Protein AF-A0A3D2HWR3-F1 (afdb_monomer_lite)

Sequence (185 aa):
YGSTWNLLFLDQQGTLTQARQTFLYAARNLNNYVYLTAVAFSALGVFLTIHRRGTWAYVPATLFLGTVAMHLLVENQNRYHFHALYLFALLAAVGLHLLYEECGDYLVRGRAARTRVLEEKQAERAAMARIEEAQSYCAQLQQQKMEGQFDMASALKSGHVRISVSEAVEKEPEKEPEKEPENVR

Radius of gyration: 46.58 Å; chains: 1; b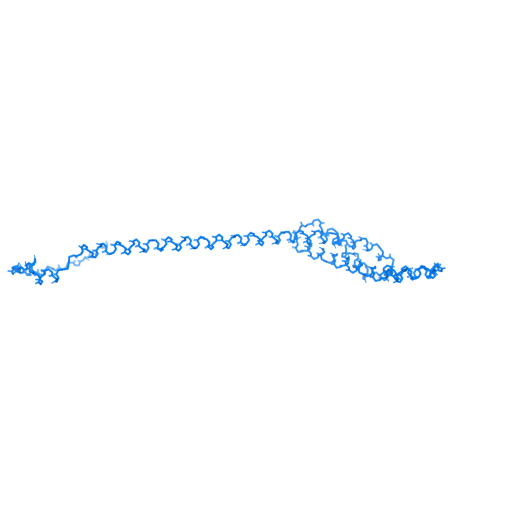ounding box: 94×33×129 Å

Foldseek 3Di:
DVLVVVQVVCVVVVNDDPVSNVVSVVCVVVVVVVQVLLQVLLVLLLVLCVVPPDDPSVVLNVVLVVLVVCCVPPPPNPPSVVVSSVSSNVSSVNSVVSVVVVVVVVVVVVVVVVVVVVVVVVVVVVVVVVVVVVVVVVVVVVVVVVVPDDPPVVCVVVVVDDDDDDDDDDDDDDDDDDDDDDDDD

Structure (mmCIF, N/CA/C/O backbone):
data_AF-A0A3D2HWR3-F1
#
_entry.id   AF-A0A3D2HWR3-F1
#
loop_
_atom_site.group_PDB
_atom_site.id
_atom_site.type_symbol
_atom_site.label_atom_id
_atom_site.label_alt_id
_atom_site.label_comp_id
_atom_site.label_asym_id
_atom_site.label_entity_id
_atom_site.label_seq_id
_atom_site.pdbx_PDB_ins_code
_atom_site.Cartn_x
_atom_site.Cartn_y
_atom_site.Cartn_z
_atom_site.occupancy
_atom_site.B_iso_or_equiv
_atom_site.auth_seq_id
_atom_site.auth_comp_id
_atom_site.auth_asym_id
_atom_site.auth_atom_id
_atom_site.pdbx_PDB_model_num
ATOM 1 N N . TYR A 1 1 ? 13.545 5.736 -17.490 1.00 71.94 1 TYR A N 1
ATOM 2 C CA . TYR A 1 1 ? 14.879 5.247 -17.128 1.00 71.94 1 TYR A CA 1
ATOM 3 C C . TYR A 1 1 ? 15.416 4.369 -18.251 1.00 71.94 1 TYR A C 1
ATOM 5 O O . TYR A 1 1 ? 16.387 4.750 -18.892 1.00 71.94 1 TYR A O 1
ATOM 13 N N . GLY A 1 2 ? 14.733 3.270 -18.590 1.00 78.19 2 GLY A N 1
ATOM 14 C CA . GLY A 1 2 ? 15.107 2.382 -19.696 1.00 78.19 2 GLY A CA 1
ATOM 15 C C . GLY A 1 2 ? 15.186 3.075 -21.062 1.00 78.19 2 GLY A C 1
ATOM 16 O O . GLY A 1 2 ? 16.133 2.833 -21.798 1.00 78.19 2 GLY A O 1
ATOM 17 N N . SER A 1 3 ? 14.275 4.005 -21.382 1.00 83.62 3 SER A N 1
ATOM 18 C CA . SER A 1 3 ? 14.360 4.761 -22.646 1.00 83.62 3 SER A CA 1
ATOM 19 C C . SER A 1 3 ? 15.624 5.621 -22.749 1.00 83.62 3 SER A C 1
ATOM 21 O O . SER A 1 3 ? 16.178 5.757 -23.832 1.00 83.62 3 SER A O 1
ATOM 23 N N . THR A 1 4 ? 16.097 6.176 -21.629 1.00 83.50 4 THR A N 1
ATOM 24 C CA . THR A 1 4 ? 17.315 7.002 -21.573 1.00 83.50 4 THR A CA 1
ATOM 25 C C . THR A 1 4 ? 18.563 6.160 -21.826 1.00 83.50 4 THR A C 1
ATOM 27 O O . THR A 1 4 ? 19.416 6.549 -22.615 1.00 83.50 4 THR A O 1
ATOM 30 N N . TRP A 1 5 ? 18.645 4.982 -21.205 1.00 81.81 5 TRP A N 1
ATOM 31 C CA . TRP A 1 5 ? 19.760 4.061 -21.417 1.00 81.81 5 TRP A CA 1
ATOM 32 C C . TRP A 1 5 ? 19.753 3.446 -22.811 1.00 81.81 5 TRP A C 1
ATOM 34 O O . TRP A 1 5 ? 20.796 3.383 -23.447 1.00 81.81 5 TRP A O 1
ATOM 44 N N . ASN A 1 6 ? 18.583 3.075 -23.333 1.00 85.19 6 ASN A N 1
ATOM 45 C CA . ASN A 1 6 ? 18.473 2.585 -24.706 1.00 85.19 6 ASN A CA 1
ATOM 46 C C . ASN A 1 6 ? 18.884 3.648 -25.729 1.00 85.19 6 ASN A C 1
ATOM 48 O O . ASN A 1 6 ? 19.553 3.308 -26.697 1.00 85.19 6 ASN A O 1
ATOM 52 N N . LEU A 1 7 ? 18.540 4.923 -25.510 1.00 87.94 7 LEU A N 1
ATOM 53 C CA . LEU A 1 7 ? 19.042 6.023 -26.340 1.00 87.94 7 LEU A CA 1
ATOM 54 C C . LEU A 1 7 ? 20.574 6.074 -26.320 1.00 87.94 7 LEU A C 1
ATOM 56 O O . LEU A 1 7 ? 21.186 6.072 -27.382 1.00 87.94 7 LEU A O 1
ATOM 60 N N . LEU A 1 8 ? 21.179 6.056 -25.128 1.00 86.06 8 LEU A N 1
ATOM 61 C CA . LEU A 1 8 ? 22.633 6.109 -24.966 1.00 86.06 8 LEU A CA 1
ATOM 62 C C . LEU A 1 8 ? 23.341 4.909 -25.616 1.00 86.06 8 LEU A C 1
ATOM 64 O O . LEU A 1 8 ? 24.347 5.085 -26.292 1.00 86.06 8 LEU A O 1
ATOM 68 N N . PHE A 1 9 ? 22.828 3.691 -25.437 1.00 86.31 9 PHE A N 1
ATOM 69 C CA . PHE A 1 9 ? 23.463 2.496 -25.996 1.00 86.31 9 PHE A CA 1
ATOM 70 C C . PHE A 1 9 ? 23.322 2.406 -27.510 1.00 86.31 9 PHE A C 1
ATOM 72 O O . PHE A 1 9 ? 24.274 2.019 -28.180 1.00 86.31 9 PHE A O 1
ATOM 79 N N . LEU A 1 10 ? 22.163 2.777 -28.058 1.00 88.38 10 LEU A N 1
ATOM 80 C CA . LEU A 1 10 ? 21.981 2.826 -29.508 1.00 88.38 10 LEU A CA 1
ATOM 81 C C . LEU A 1 10 ? 22.910 3.865 -30.144 1.00 88.38 10 LEU A C 1
ATOM 83 O O . LEU A 1 10 ? 23.426 3.619 -31.233 1.00 88.38 10 LEU A O 1
ATOM 87 N N . ASP A 1 11 ? 23.141 4.988 -29.460 1.00 89.62 11 ASP A N 1
ATOM 88 C CA . ASP A 1 11 ? 24.077 6.028 -29.891 1.00 89.62 11 ASP A CA 1
ATOM 89 C C . ASP A 1 11 ? 25.528 5.520 -29.866 1.00 89.62 11 ASP A C 1
ATOM 91 O O . ASP A 1 11 ? 26.217 5.548 -30.882 1.00 89.62 11 ASP A O 1
ATOM 95 N N . GLN A 1 12 ? 25.956 4.913 -28.753 1.00 88.12 12 GLN A N 1
ATOM 96 C CA . GLN A 1 12 ? 27.292 4.316 -28.609 1.00 88.12 12 GLN A CA 1
ATOM 97 C C . GLN A 1 12 ? 27.565 3.173 -29.598 1.00 88.12 12 GLN A C 1
ATOM 99 O O . GLN A 1 12 ? 28.707 2.952 -29.991 1.00 88.12 12 GLN A O 1
ATOM 104 N N . GLN A 1 13 ? 26.528 2.436 -30.001 1.00 90.06 13 GLN A N 1
ATOM 105 C CA . GLN A 1 13 ? 26.619 1.367 -30.999 1.00 90.06 13 GLN A CA 1
ATOM 106 C C . GLN A 1 13 ? 26.520 1.886 -32.442 1.00 90.06 13 GLN A C 1
ATOM 108 O O . GLN A 1 13 ? 26.622 1.091 -33.374 1.00 90.06 13 GLN A O 1
ATOM 113 N N . GLY A 1 14 ? 26.276 3.186 -32.650 1.00 91.25 14 GLY A N 1
ATOM 114 C CA . GLY A 1 14 ? 26.083 3.777 -33.977 1.00 91.25 14 GLY A CA 1
ATOM 115 C C . GLY A 1 14 ? 24.806 3.311 -34.689 1.00 91.25 14 GLY A C 1
ATOM 116 O O . GLY A 1 14 ? 24.705 3.408 -35.908 1.00 91.25 14 GLY A O 1
ATOM 117 N N . THR A 1 15 ? 23.825 2.781 -33.951 1.00 92.25 15 THR A N 1
ATOM 118 C CA . THR A 1 15 ? 22.567 2.238 -34.501 1.00 92.25 15 THR A CA 1
ATOM 119 C C . THR A 1 15 ? 21.340 3.094 -34.167 1.00 92.25 15 THR A C 1
ATOM 121 O O . THR A 1 15 ? 20.193 2.686 -34.408 1.00 92.25 15 THR A O 1
ATOM 124 N N . LEU A 1 16 ? 21.553 4.290 -33.613 1.00 92.12 16 LEU A N 1
ATOM 125 C CA . LEU A 1 16 ? 20.490 5.236 -33.307 1.00 92.12 16 LEU A CA 1
ATOM 126 C C . LEU A 1 16 ? 19.974 5.896 -34.591 1.00 92.12 16 LEU A C 1
ATOM 128 O O . LEU A 1 16 ? 20.617 6.758 -35.179 1.00 92.12 16 LEU A O 1
ATOM 132 N N . THR A 1 17 ? 18.777 5.502 -35.022 1.00 93.50 17 THR A N 1
ATOM 133 C CA . THR A 1 17 ? 18.069 6.168 -36.121 1.00 93.50 17 THR A CA 1
ATOM 134 C C . THR A 1 17 ? 17.103 7.214 -35.577 1.00 93.50 17 THR A C 1
ATOM 136 O O . THR A 1 17 ? 16.598 7.084 -34.459 1.00 93.50 17 THR A O 1
ATOM 139 N N . GLN A 1 18 ? 16.769 8.217 -36.392 1.00 93.00 18 GLN A N 1
ATOM 140 C CA . GLN A 1 18 ? 15.849 9.286 -35.993 1.00 93.00 18 GLN A CA 1
ATOM 141 C C . GLN A 1 18 ? 14.470 8.746 -35.574 1.00 93.00 18 GLN A C 1
ATOM 143 O O . GLN A 1 18 ? 13.917 9.172 -34.566 1.00 93.00 18 GLN A O 1
ATOM 148 N N . ALA A 1 19 ? 13.965 7.715 -36.262 1.00 91.88 19 ALA A N 1
ATOM 149 C CA . ALA A 1 19 ? 12.725 7.033 -35.884 1.00 91.88 19 ALA A CA 1
ATOM 150 C C . ALA A 1 19 ? 12.794 6.393 -34.480 1.00 91.88 19 ALA A C 1
ATOM 152 O O . ALA A 1 19 ? 11.865 6.537 -33.682 1.00 91.88 19 ALA A O 1
ATOM 153 N N . ARG A 1 20 ? 13.906 5.716 -34.147 1.00 89.12 20 ARG A N 1
ATOM 154 C CA . ARG A 1 20 ? 14.125 5.115 -32.817 1.00 89.12 20 ARG A CA 1
ATOM 155 C C . ARG A 1 20 ? 14.248 6.186 -31.740 1.00 89.12 20 ARG A C 1
ATOM 157 O O . ARG A 1 20 ? 13.689 6.030 -30.658 1.00 89.12 20 ARG A O 1
ATOM 164 N N . GLN A 1 21 ? 14.935 7.280 -32.051 1.00 92.31 21 GLN A N 1
ATOM 165 C CA . GLN A 1 21 ? 15.106 8.404 -31.142 1.00 92.31 21 GLN A CA 1
ATOM 166 C C . GLN A 1 21 ? 13.759 9.045 -30.778 1.00 92.31 21 GLN A C 1
ATOM 168 O O . GLN A 1 21 ? 13.447 9.187 -29.595 1.00 92.31 21 GLN A O 1
ATOM 173 N N . THR A 1 22 ? 12.922 9.362 -31.772 1.00 93.50 22 THR A N 1
ATOM 174 C CA . THR A 1 22 ? 11.589 9.945 -31.551 1.00 93.50 22 THR A CA 1
ATOM 175 C C . THR A 1 22 ? 10.694 9.019 -30.728 1.00 93.50 22 THR A C 1
ATOM 177 O O . THR A 1 22 ? 10.059 9.471 -29.773 1.00 93.50 22 THR A O 1
ATOM 180 N N . PHE A 1 23 ? 10.684 7.718 -31.035 1.00 91.94 23 PHE A N 1
ATOM 181 C CA . PHE A 1 23 ? 9.918 6.731 -30.271 1.00 91.94 23 PHE A CA 1
ATOM 182 C C . PHE A 1 23 ? 10.368 6.652 -28.804 1.00 91.94 23 PHE A C 1
ATOM 184 O O . PHE A 1 23 ? 9.542 6.713 -27.891 1.00 91.94 23 PHE A O 1
ATOM 191 N N . LEU A 1 24 ? 11.677 6.553 -28.556 1.00 90.62 24 LEU A N 1
ATOM 192 C CA . LEU A 1 24 ? 12.214 6.428 -27.200 1.00 90.62 24 LEU A CA 1
ATOM 193 C C . LEU A 1 24 ? 11.973 7.688 -26.363 1.00 90.62 24 LEU A C 1
ATOM 195 O O . LEU A 1 24 ? 11.674 7.569 -25.172 1.00 90.62 24 LEU A O 1
ATOM 199 N N . TYR A 1 25 ? 12.036 8.878 -26.968 1.00 92.06 25 TYR A N 1
ATOM 200 C CA . TYR A 1 25 ? 11.659 10.115 -26.283 1.00 92.06 25 TYR A CA 1
ATOM 201 C C . TYR A 1 25 ? 10.167 10.177 -25.964 1.00 92.06 25 TYR A C 1
ATOM 203 O O . TYR A 1 25 ? 9.819 10.537 -24.838 1.00 92.06 25 TYR A O 1
ATOM 211 N N . ALA A 1 26 ? 9.295 9.773 -26.891 1.00 91.19 26 ALA A N 1
ATOM 212 C CA . ALA A 1 26 ? 7.854 9.720 -26.645 1.00 91.19 26 ALA A CA 1
ATOM 213 C C . ALA A 1 26 ? 7.508 8.748 -25.499 1.00 91.19 26 ALA A C 1
ATOM 215 O O . ALA A 1 26 ? 6.727 9.075 -24.607 1.00 91.19 26 ALA A O 1
ATOM 216 N N . ALA A 1 27 ? 8.161 7.583 -25.456 1.00 89.44 27 ALA A N 1
ATOM 217 C CA . ALA A 1 27 ? 7.959 6.577 -24.414 1.00 89.44 27 ALA A CA 1
ATOM 218 C C . ALA A 1 27 ? 8.649 6.909 -23.074 1.00 89.44 27 ALA A C 1
ATOM 220 O O . ALA A 1 27 ? 8.429 6.215 -22.077 1.00 89.44 27 ALA A O 1
ATOM 221 N N . ARG A 1 28 ? 9.502 7.944 -23.015 1.00 88.44 28 ARG A N 1
ATOM 222 C CA . ARG A 1 28 ? 10.355 8.237 -21.850 1.00 88.44 28 ARG A CA 1
ATOM 223 C C . ARG A 1 28 ? 9.552 8.490 -20.579 1.00 88.44 28 ARG A C 1
ATOM 225 O O . ARG A 1 28 ? 9.906 7.958 -19.528 1.00 88.44 28 ARG A O 1
ATOM 232 N N . ASN A 1 29 ? 8.484 9.280 -20.673 1.00 88.56 29 ASN A N 1
ATOM 233 C CA . ASN A 1 29 ? 7.672 9.643 -19.510 1.00 88.56 29 ASN A CA 1
ATOM 234 C C . ASN A 1 29 ? 6.946 8.421 -18.943 1.00 88.56 29 ASN A C 1
ATOM 236 O O . ASN A 1 29 ? 7.047 8.155 -17.749 1.00 88.56 29 ASN A O 1
ATOM 240 N N . LEU A 1 30 ? 6.313 7.621 -19.807 1.00 88.38 30 LEU A N 1
ATOM 241 C CA . LEU A 1 30 ? 5.669 6.372 -19.399 1.00 88.38 30 LEU A CA 1
ATOM 242 C C . LEU A 1 30 ? 6.672 5.414 -18.746 1.00 88.38 30 LEU A C 1
ATOM 244 O O . LEU A 1 30 ? 6.409 4.876 -17.675 1.00 88.38 30 LEU A O 1
ATOM 248 N N . ASN A 1 31 ? 7.850 5.247 -19.351 1.00 88.06 31 ASN A N 1
ATOM 249 C CA . ASN A 1 31 ? 8.900 4.401 -18.797 1.00 88.06 31 ASN A CA 1
ATOM 250 C C . ASN A 1 31 ? 9.369 4.891 -17.414 1.00 88.06 31 ASN A C 1
ATOM 252 O O . ASN A 1 31 ? 9.619 4.076 -16.529 1.00 88.06 31 ASN A O 1
ATOM 256 N N . ASN A 1 32 ? 9.473 6.209 -17.213 1.00 88.06 32 ASN A N 1
ATOM 257 C CA . ASN A 1 32 ? 9.789 6.789 -15.908 1.00 88.06 32 ASN A CA 1
ATOM 258 C C . ASN A 1 32 ? 8.695 6.500 -14.877 1.00 88.06 32 ASN A C 1
ATOM 260 O O . ASN A 1 32 ? 9.030 6.114 -13.762 1.00 88.06 32 ASN A O 1
ATOM 264 N N . TYR A 1 33 ? 7.417 6.646 -15.239 1.00 89.75 33 TYR A N 1
ATOM 265 C CA . TYR A 1 33 ? 6.314 6.340 -14.328 1.00 89.75 33 TYR A CA 1
ATOM 266 C C . TYR A 1 33 ? 6.319 4.872 -13.916 1.00 89.75 33 TYR A C 1
ATOM 268 O O . TYR A 1 33 ? 6.357 4.591 -12.726 1.00 89.75 33 TYR A O 1
ATOM 276 N N . VAL A 1 34 ? 6.399 3.945 -14.875 1.00 87.94 34 VAL A N 1
ATOM 277 C CA . VAL A 1 34 ? 6.456 2.502 -14.585 1.00 87.94 34 VAL A CA 1
ATOM 278 C C . VAL A 1 34 ? 7.634 2.165 -13.668 1.00 87.94 34 VAL A C 1
ATOM 280 O O . VAL A 1 34 ? 7.470 1.426 -12.700 1.00 87.94 34 VAL A O 1
ATOM 283 N N . TYR A 1 35 ? 8.808 2.741 -13.934 1.00 86.00 35 TYR A N 1
ATOM 284 C CA . TYR A 1 35 ? 9.990 2.544 -13.099 1.00 86.00 35 TYR A CA 1
ATOM 285 C C . TYR A 1 35 ? 9.779 3.054 -11.666 1.00 86.00 35 TYR A C 1
ATOM 287 O O . TYR A 1 35 ? 10.006 2.313 -10.715 1.00 86.00 35 TYR A O 1
ATOM 295 N N . LEU A 1 36 ? 9.305 4.292 -11.499 1.00 88.19 36 LEU A N 1
ATOM 296 C CA . LEU A 1 36 ? 9.061 4.881 -10.179 1.00 88.19 36 LEU A CA 1
ATOM 297 C C . LEU A 1 36 ? 7.992 4.112 -9.399 1.00 88.19 36 LEU A C 1
ATOM 299 O O . LEU A 1 36 ? 8.154 3.888 -8.202 1.00 88.19 36 LEU A O 1
ATOM 303 N N . THR A 1 37 ? 6.933 3.665 -10.073 1.00 87.88 37 THR A N 1
ATOM 304 C CA . THR A 1 37 ? 5.894 2.828 -9.471 1.00 87.88 37 THR A CA 1
ATOM 305 C C . THR A 1 37 ? 6.472 1.497 -8.992 1.00 87.88 37 THR A C 1
ATOM 307 O O . THR A 1 37 ? 6.229 1.112 -7.851 1.00 87.88 37 THR A O 1
ATOM 310 N N . ALA A 1 38 ? 7.293 0.825 -9.806 1.00 87.75 38 ALA A N 1
ATOM 311 C CA . ALA A 1 38 ? 7.952 -0.418 -9.406 1.00 87.75 38 ALA A CA 1
ATOM 312 C C . ALA A 1 38 ? 8.875 -0.217 -8.192 1.00 87.75 38 ALA A C 1
ATOM 314 O O . ALA A 1 38 ? 8.807 -0.991 -7.243 1.00 87.75 38 ALA A O 1
ATOM 315 N N . VAL A 1 39 ? 9.675 0.854 -8.174 1.00 85.06 39 VAL A N 1
ATOM 316 C CA . VAL A 1 39 ? 10.557 1.187 -7.040 1.00 85.06 39 VAL A CA 1
ATOM 317 C C . VAL A 1 39 ? 9.756 1.494 -5.767 1.00 85.06 39 VAL A C 1
ATOM 319 O O . VAL A 1 39 ? 10.118 1.049 -4.676 1.00 85.06 39 VAL A O 1
ATOM 322 N N . ALA A 1 40 ? 8.648 2.230 -5.881 1.00 87.06 40 ALA A N 1
ATOM 323 C CA . ALA A 1 40 ? 7.795 2.548 -4.739 1.00 87.06 40 ALA A CA 1
ATOM 324 C C . ALA A 1 40 ? 7.162 1.282 -4.139 1.00 87.06 40 ALA A C 1
ATOM 326 O O . ALA A 1 40 ? 7.241 1.064 -2.929 1.00 87.06 40 ALA A O 1
ATOM 327 N N . PHE A 1 41 ? 6.590 0.410 -4.975 1.00 86.75 41 PHE A N 1
ATOM 328 C CA . PHE A 1 41 ? 5.990 -0.842 -4.509 1.00 86.75 41 PHE A CA 1
ATOM 329 C C . PHE A 1 41 ? 7.025 -1.845 -4.000 1.00 86.75 41 PHE A C 1
ATOM 331 O O . PHE A 1 41 ? 6.737 -2.569 -3.050 1.00 86.75 41 PHE A O 1
ATOM 338 N N . SER A 1 42 ? 8.238 -1.876 -4.560 1.00 86.38 42 SER A N 1
ATOM 339 C CA . SER A 1 42 ? 9.306 -2.717 -4.019 1.00 86.38 42 SER A CA 1
ATOM 340 C C . SER A 1 42 ? 9.729 -2.248 -2.626 1.00 86.38 42 SER A C 1
ATOM 342 O O . SER A 1 42 ? 9.865 -3.063 -1.717 1.00 86.38 42 SER A O 1
ATOM 344 N N . ALA A 1 43 ? 9.873 -0.932 -2.422 1.00 84.00 43 ALA A N 1
ATOM 345 C CA . ALA A 1 43 ? 10.190 -0.370 -1.110 1.00 84.00 43 ALA A CA 1
ATOM 346 C C . ALA A 1 43 ? 9.081 -0.669 -0.089 1.00 84.00 43 ALA A C 1
ATOM 348 O O . ALA A 1 43 ? 9.364 -1.087 1.035 1.00 84.00 43 ALA A O 1
ATOM 349 N N . LEU A 1 44 ? 7.818 -0.533 -0.504 1.00 84.38 44 LEU A N 1
ATOM 350 C CA . LEU A 1 44 ? 6.667 -0.906 0.313 1.00 84.38 44 LEU A CA 1
ATOM 351 C C . LEU A 1 44 ? 6.668 -2.402 0.656 1.00 84.38 44 LEU A C 1
ATOM 353 O O . LEU A 1 44 ? 6.407 -2.765 1.799 1.00 84.38 44 LEU A O 1
ATOM 357 N N . GLY A 1 45 ? 7.008 -3.267 -0.302 1.00 83.31 45 GLY A N 1
ATOM 358 C CA . GLY A 1 45 ? 7.119 -4.707 -0.080 1.00 83.31 45 GLY A CA 1
ATOM 359 C C . GLY A 1 45 ? 8.159 -5.059 0.975 1.00 83.31 45 GLY A C 1
ATOM 360 O O . GLY A 1 45 ? 7.863 -5.834 1.881 1.00 83.31 45 GLY A O 1
ATOM 361 N N . VAL A 1 46 ? 9.338 -4.433 0.930 1.00 83.00 46 VAL A N 1
ATOM 362 C CA . VAL A 1 46 ? 10.362 -4.586 1.978 1.00 83.00 46 VAL A CA 1
ATOM 363 C C . VAL A 1 46 ? 9.828 -4.119 3.330 1.00 83.00 46 VAL A C 1
ATOM 365 O O . VAL A 1 46 ? 9.943 -4.846 4.314 1.00 83.00 46 VAL A O 1
ATOM 368 N N . PHE A 1 47 ? 9.209 -2.938 3.380 1.00 83.50 47 PHE A N 1
ATOM 369 C CA . PHE A 1 47 ? 8.666 -2.377 4.616 1.00 83.50 47 PHE A CA 1
ATOM 370 C C . PHE A 1 47 ? 7.618 -3.296 5.261 1.00 83.50 47 PHE A C 1
ATOM 372 O O . PHE A 1 47 ? 7.736 -3.641 6.439 1.00 83.50 47 PHE A O 1
ATOM 379 N N . LEU A 1 48 ? 6.628 -3.747 4.485 1.00 82.00 48 LEU A N 1
ATOM 380 C CA . LEU A 1 48 ? 5.567 -4.634 4.965 1.00 82.00 48 LEU A CA 1
ATOM 381 C C . LEU A 1 48 ? 6.115 -5.995 5.401 1.00 82.00 48 LEU A C 1
ATOM 383 O O . LEU A 1 48 ? 5.673 -6.538 6.410 1.00 82.00 48 LEU A O 1
ATOM 387 N N . THR A 1 49 ? 7.118 -6.513 4.694 1.00 82.75 49 THR A N 1
ATOM 388 C CA . THR A 1 49 ? 7.800 -7.762 5.057 1.00 82.75 49 THR A CA 1
ATOM 389 C C . THR A 1 49 ? 8.541 -7.639 6.391 1.00 82.75 49 THR A C 1
ATOM 391 O O . THR A 1 49 ? 8.490 -8.541 7.221 1.00 82.75 49 THR A O 1
ATOM 394 N N . ILE A 1 50 ? 9.220 -6.517 6.645 1.00 79.06 50 ILE A N 1
ATOM 395 C CA . ILE A 1 50 ? 9.893 -6.280 7.932 1.00 79.06 50 ILE A CA 1
ATOM 396 C C . ILE A 1 50 ? 8.863 -6.168 9.062 1.00 79.06 50 ILE A C 1
ATOM 398 O O . ILE A 1 50 ? 9.080 -6.707 10.148 1.00 79.06 50 ILE A O 1
ATOM 402 N N . HIS A 1 51 ? 7.735 -5.501 8.807 1.00 77.56 51 HIS A N 1
ATOM 403 C CA . HIS A 1 51 ? 6.687 -5.313 9.807 1.00 77.56 51 HIS A CA 1
ATOM 404 C C . HIS A 1 51 ? 5.943 -6.620 10.134 1.00 77.56 51 HIS A C 1
ATOM 406 O O . HIS A 1 51 ? 5.631 -6.893 11.296 1.00 77.56 51 HIS A O 1
ATOM 412 N N . ARG A 1 52 ? 5.710 -7.471 9.129 1.00 71.94 52 ARG A N 1
ATOM 413 C CA . ARG A 1 52 ? 5.121 -8.803 9.295 1.00 71.94 52 ARG A CA 1
ATOM 414 C C . ARG A 1 52 ? 6.199 -9.815 9.682 1.00 71.94 52 ARG A C 1
ATOM 416 O O . ARG A 1 52 ? 6.828 -10.429 8.827 1.00 71.94 52 ARG A O 1
ATOM 423 N N . ARG A 1 53 ? 6.397 -10.016 10.991 1.00 61.72 53 ARG A N 1
ATOM 424 C CA . ARG A 1 53 ? 7.304 -11.049 11.525 1.00 61.72 53 ARG A CA 1
ATOM 425 C C . ARG A 1 53 ? 7.010 -12.416 10.884 1.00 61.72 53 ARG A C 1
ATOM 427 O O . ARG A 1 53 ? 5.939 -12.971 11.092 1.00 61.72 53 ARG A O 1
ATOM 434 N N . GLY A 1 54 ? 7.987 -12.971 10.166 1.00 61.25 54 GLY A N 1
ATOM 435 C CA . GLY A 1 54 ? 8.006 -14.383 9.749 1.00 61.25 54 GLY A CA 1
ATOM 436 C C . GLY A 1 54 ? 7.258 -14.742 8.457 1.00 61.25 54 GLY A C 1
ATOM 437 O O . GLY A 1 54 ? 6.451 -15.664 8.475 1.00 61.25 54 GLY A O 1
ATOM 438 N N . THR A 1 55 ? 7.532 -14.081 7.325 1.00 66.88 55 THR A N 1
ATOM 439 C CA . THR A 1 55 ? 6.960 -14.452 6.010 1.00 66.88 55 THR A CA 1
ATOM 440 C C . THR A 1 55 ? 8.022 -14.856 4.981 1.00 66.88 55 THR A C 1
ATOM 442 O O . THR A 1 55 ? 9.156 -14.387 5.009 1.00 66.88 55 THR A O 1
ATOM 445 N N . TRP A 1 56 ? 7.652 -15.703 4.013 1.00 72.00 56 TRP A N 1
ATOM 446 C CA . TRP A 1 56 ? 8.512 -16.092 2.878 1.00 72.00 56 TRP A CA 1
ATOM 447 C C . TRP A 1 56 ? 9.004 -14.888 2.052 1.00 72.00 56 TRP A C 1
ATOM 449 O O . TRP A 1 56 ? 10.023 -14.970 1.365 1.00 72.00 56 TRP A O 1
ATOM 459 N N . ALA A 1 57 ? 8.310 -13.753 2.172 1.00 71.44 57 ALA A N 1
ATOM 460 C CA . ALA A 1 57 ? 8.636 -12.480 1.548 1.00 71.44 57 ALA A CA 1
ATOM 461 C C . ALA A 1 57 ? 10.000 -11.902 1.982 1.00 71.44 57 ALA A C 1
ATOM 463 O O . ALA A 1 57 ? 10.535 -11.041 1.281 1.00 71.44 57 ALA A O 1
ATOM 464 N N . TYR A 1 58 ? 10.625 -12.405 3.060 1.00 76.62 58 TYR A N 1
ATOM 465 C CA . TYR A 1 58 ? 12.004 -12.024 3.385 1.00 76.62 58 TYR A CA 1
ATOM 466 C C . TYR A 1 58 ? 12.968 -12.383 2.261 1.00 76.62 58 TYR A C 1
ATOM 468 O O . TYR A 1 58 ? 13.803 -11.561 1.928 1.00 76.62 58 TYR A O 1
ATOM 476 N N . VAL A 1 59 ? 12.833 -13.546 1.618 1.00 70.88 59 VAL A N 1
ATOM 477 C CA . VAL A 1 59 ? 13.764 -13.986 0.563 1.00 70.88 59 VAL A CA 1
ATOM 478 C C . VAL A 1 59 ? 13.893 -12.957 -0.577 1.00 70.88 59 VAL A C 1
ATOM 480 O O . VAL A 1 59 ? 15.017 -12.523 -0.850 1.00 70.88 59 VAL A O 1
ATOM 483 N N . PRO A 1 60 ? 12.801 -12.497 -1.224 1.00 69.50 60 PRO A N 1
ATOM 484 C CA . PRO A 1 60 ? 12.900 -11.450 -2.239 1.00 69.50 60 PRO A CA 1
ATOM 485 C C . PRO A 1 60 ? 13.327 -10.092 -1.659 1.00 69.50 60 PRO A C 1
ATOM 487 O O . PRO A 1 60 ? 14.043 -9.354 -2.335 1.00 69.50 60 PRO A O 1
ATOM 490 N N . ALA A 1 61 ? 12.965 -9.762 -0.413 1.00 75.38 61 ALA A N 1
ATOM 491 C CA . ALA A 1 61 ? 13.387 -8.516 0.232 1.00 75.38 61 ALA A CA 1
ATOM 492 C C . ALA A 1 61 ? 14.904 -8.472 0.516 1.00 75.38 61 ALA A C 1
ATOM 494 O O . ALA A 1 61 ? 15.547 -7.449 0.271 1.00 75.38 61 ALA A O 1
ATOM 495 N N . THR A 1 62 ? 15.510 -9.570 0.975 1.00 76.94 62 THR A N 1
ATOM 496 C CA . THR A 1 62 ? 16.960 -9.650 1.212 1.00 76.94 62 THR A CA 1
ATOM 497 C C . THR A 1 62 ? 17.733 -9.654 -0.102 1.00 76.94 62 THR A C 1
ATOM 499 O O . THR A 1 62 ? 18.755 -8.979 -0.203 1.00 76.94 62 THR A O 1
ATOM 502 N N . LEU A 1 63 ? 17.235 -10.353 -1.132 1.00 74.00 63 LEU A N 1
ATOM 503 C CA . LEU A 1 63 ? 17.811 -10.301 -2.483 1.00 74.00 63 LEU A CA 1
ATOM 504 C C . LEU A 1 63 ? 17.789 -8.879 -3.047 1.00 74.00 63 LEU A C 1
ATOM 506 O O . LEU A 1 63 ? 18.767 -8.424 -3.643 1.00 74.00 63 LEU A O 1
ATOM 510 N N . PHE A 1 64 ? 16.694 -8.157 -2.822 1.00 75.38 64 PHE A N 1
ATOM 511 C CA . PHE A 1 64 ? 16.570 -6.765 -3.213 1.00 75.38 64 PHE A CA 1
ATOM 512 C C . PHE A 1 64 ? 17.579 -5.861 -2.500 1.00 75.38 64 PHE A C 1
ATOM 514 O O . PHE A 1 64 ? 18.335 -5.148 -3.158 1.00 75.38 64 PHE A O 1
ATOM 521 N N . LEU A 1 65 ? 17.637 -5.926 -1.167 1.00 78.56 65 LEU A N 1
ATOM 522 C CA . LEU A 1 65 ? 18.586 -5.149 -0.367 1.00 78.56 65 LEU A CA 1
ATOM 523 C C . LEU A 1 65 ? 20.035 -5.463 -0.748 1.00 78.56 65 LEU A C 1
ATOM 525 O O . LEU A 1 65 ? 20.833 -4.543 -0.910 1.00 78.56 65 LEU A O 1
ATOM 529 N N . GLY A 1 66 ? 20.358 -6.740 -0.968 1.00 77.88 66 GLY A N 1
ATOM 530 C CA . GLY A 1 66 ? 21.663 -7.163 -1.468 1.00 77.88 66 GLY A CA 1
ATOM 531 C C . GLY A 1 66 ? 21.977 -6.573 -2.844 1.00 77.88 66 GLY A C 1
ATOM 532 O O . GLY A 1 66 ? 23.086 -6.103 -3.073 1.00 77.88 66 GLY A O 1
ATOM 533 N N . THR A 1 67 ? 20.993 -6.510 -3.741 1.00 75.50 67 THR A N 1
ATOM 534 C CA . THR A 1 67 ? 21.164 -5.919 -5.078 1.00 75.50 67 THR A CA 1
ATOM 535 C C . THR A 1 67 ? 21.377 -4.407 -5.017 1.00 75.50 67 THR A C 1
ATOM 537 O O . THR A 1 67 ? 22.241 -3.884 -5.717 1.00 75.50 67 THR A O 1
ATOM 540 N N . VAL A 1 68 ? 20.640 -3.697 -4.158 1.00 75.75 68 VAL A N 1
ATOM 541 C CA . VAL A 1 68 ? 20.843 -2.259 -3.921 1.00 75.75 68 VAL A CA 1
ATOM 542 C C . VAL A 1 68 ? 22.212 -2.003 -3.294 1.00 75.75 68 VAL A C 1
ATOM 544 O O . VAL A 1 68 ? 22.932 -1.122 -3.755 1.00 75.75 68 VAL A O 1
ATOM 547 N N . ALA A 1 69 ? 22.611 -2.794 -2.296 1.00 77.69 69 ALA A N 1
ATOM 548 C CA . ALA A 1 69 ? 23.926 -2.684 -1.670 1.00 77.69 69 ALA A CA 1
ATOM 549 C C . ALA A 1 69 ? 25.053 -2.917 -2.686 1.00 77.69 69 ALA A C 1
ATOM 551 O O . ALA A 1 69 ? 25.971 -2.110 -2.774 1.00 77.69 69 ALA A O 1
ATOM 552 N N . MET A 1 70 ? 24.946 -3.954 -3.522 1.00 73.19 70 MET A N 1
ATOM 553 C CA . MET A 1 70 ? 25.892 -4.191 -4.617 1.00 73.19 70 MET A CA 1
ATOM 554 C C . MET A 1 70 ? 25.908 -3.037 -5.623 1.00 73.19 70 MET A C 1
ATOM 556 O O . MET A 1 70 ? 26.974 -2.662 -6.099 1.00 73.19 70 MET A O 1
ATOM 560 N N . HIS A 1 71 ? 24.756 -2.4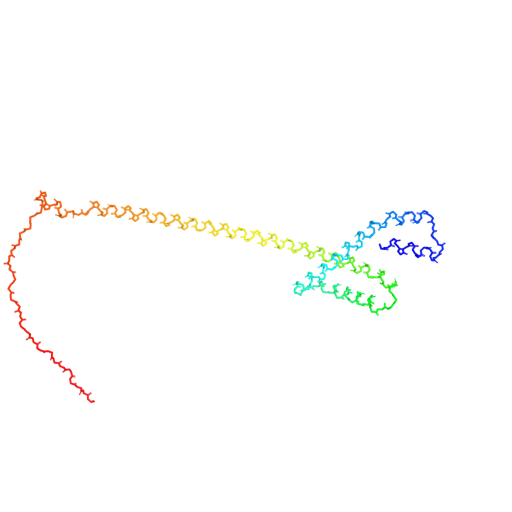35 -5.923 1.00 72.12 71 HIS A N 1
ATOM 561 C CA . HIS A 1 71 ? 24.685 -1.277 -6.814 1.00 72.12 71 HIS A CA 1
ATOM 562 C C . HIS A 1 71 ? 25.360 -0.023 -6.231 1.00 72.12 71 HIS A C 1
ATOM 564 O O . HIS A 1 71 ? 25.954 0.744 -6.984 1.00 72.12 71 HIS A O 1
ATOM 570 N N . LEU A 1 72 ? 25.288 0.180 -4.912 1.00 72.88 72 LEU A N 1
ATOM 571 C CA . LEU A 1 72 ? 25.930 1.307 -4.228 1.00 72.88 72 LEU A CA 1
ATOM 572 C C . LEU A 1 72 ? 27.434 1.090 -4.002 1.00 72.88 72 LEU A C 1
ATOM 574 O O . LEU A 1 72 ? 28.189 2.057 -4.020 1.00 72.88 72 LEU A O 1
ATOM 578 N N . LEU A 1 73 ? 27.860 -0.156 -3.773 1.00 75.50 73 LEU A N 1
ATOM 579 C CA . LEU A 1 73 ? 29.234 -0.494 -3.380 1.00 75.50 73 LEU A CA 1
ATOM 580 C C . LEU A 1 73 ? 30.140 -0.886 -4.555 1.00 75.50 73 LEU A C 1
ATOM 582 O O . LEU A 1 73 ? 31.359 -0.833 -4.415 1.00 75.50 73 LEU A O 1
ATOM 586 N N . VAL A 1 74 ? 29.584 -1.290 -5.702 1.00 68.94 74 VAL A N 1
ATOM 587 C CA . VAL A 1 74 ? 30.373 -1.691 -6.876 1.00 68.94 74 VAL A CA 1
ATOM 588 C C . VAL A 1 74 ? 30.404 -0.563 -7.906 1.00 68.94 74 VAL A C 1
ATOM 590 O O . VAL A 1 74 ? 29.385 -0.168 -8.467 1.00 68.94 74 VAL A O 1
ATOM 593 N N . GLU A 1 75 ? 31.616 -0.093 -8.196 1.00 56.78 75 GLU A N 1
ATOM 594 C CA . GLU A 1 75 ? 31.940 1.081 -9.022 1.00 56.78 75 GLU A CA 1
ATOM 595 C C . GLU A 1 75 ? 31.447 0.989 -10.484 1.00 56.78 75 GLU A C 1
ATOM 597 O O . GLU A 1 75 ? 31.262 2.000 -11.158 1.00 56.78 75 GLU A O 1
ATOM 602 N N . ASN A 1 76 ? 31.138 -0.215 -10.980 1.00 60.53 76 ASN A N 1
ATOM 603 C CA . ASN A 1 76 ? 30.602 -0.415 -12.329 1.00 60.53 76 ASN A CA 1
ATOM 604 C C . ASN A 1 76 ? 29.060 -0.398 -12.345 1.00 60.53 76 ASN A C 1
ATOM 606 O O . ASN A 1 76 ? 28.395 -1.422 -12.536 1.00 60.53 76 ASN A O 1
ATOM 610 N N . GLN A 1 77 ? 28.496 0.792 -12.128 1.00 57.88 77 GLN A N 1
ATOM 611 C CA . GLN A 1 77 ? 27.062 1.025 -11.912 1.00 57.88 77 GLN A CA 1
ATOM 612 C C . GLN A 1 77 ? 26.147 0.584 -13.067 1.00 57.88 77 GLN A C 1
ATOM 614 O O . GLN A 1 77 ? 24.981 0.263 -12.834 1.00 57.88 77 GLN A O 1
ATOM 619 N N . ASN A 1 78 ? 26.642 0.554 -14.308 1.00 61.53 78 ASN A N 1
ATOM 620 C CA . ASN A 1 78 ? 25.765 0.470 -15.478 1.00 61.53 78 ASN A CA 1
ATOM 621 C C . ASN A 1 78 ? 25.370 -0.970 -15.867 1.00 61.53 78 ASN A C 1
ATOM 623 O O . ASN A 1 78 ? 24.282 -1.209 -16.385 1.00 61.53 78 ASN A O 1
ATOM 627 N N . ARG A 1 79 ? 26.229 -1.966 -15.599 1.00 63.81 79 ARG A N 1
ATOM 628 C CA . ARG A 1 79 ? 26.020 -3.337 -16.108 1.00 63.81 79 ARG A CA 1
ATOM 629 C C . ARG A 1 79 ? 25.070 -4.172 -15.245 1.00 63.81 79 ARG A C 1
ATOM 631 O O . ARG A 1 79 ? 24.305 -4.974 -15.772 1.00 63.81 79 ARG A O 1
ATOM 638 N N . TYR A 1 80 ? 25.084 -3.966 -13.930 1.00 61.75 80 TYR A N 1
ATOM 639 C CA . TYR A 1 80 ? 24.281 -4.757 -12.986 1.00 61.75 80 TYR A CA 1
ATOM 640 C C . TYR A 1 80 ? 22.860 -4.226 -12.794 1.00 61.75 80 TYR A C 1
ATOM 642 O O . TYR A 1 80 ? 21.968 -4.970 -12.381 1.00 61.75 80 TYR A O 1
ATOM 650 N N . HIS A 1 81 ? 22.618 -2.962 -13.145 1.00 66.50 81 HIS A N 1
ATOM 651 C CA . HIS A 1 81 ? 21.319 -2.332 -12.933 1.00 66.50 81 HIS A CA 1
ATOM 652 C C . HIS A 1 81 ? 20.202 -2.976 -13.770 1.00 66.50 81 HIS A C 1
ATOM 654 O O . HIS A 1 81 ? 19.060 -3.044 -13.325 1.00 66.50 81 HIS A O 1
ATOM 660 N N . PHE A 1 82 ? 20.529 -3.550 -14.935 1.00 66.50 82 PHE A N 1
ATOM 661 C CA . PHE A 1 82 ? 19.566 -4.300 -15.750 1.00 66.50 82 PHE A CA 1
ATOM 662 C C . PHE A 1 82 ? 18.999 -5.530 -15.041 1.00 66.50 82 PHE A C 1
ATOM 664 O O . PHE A 1 82 ? 17.807 -5.806 -15.156 1.00 66.50 82 PHE A O 1
ATOM 671 N N . HIS A 1 83 ? 19.825 -6.255 -14.286 1.00 69.44 83 HIS A N 1
ATOM 672 C CA . HIS A 1 83 ? 19.364 -7.422 -13.533 1.00 69.44 83 HIS A CA 1
ATOM 673 C C . HIS A 1 83 ? 18.543 -7.014 -12.305 1.00 69.44 83 HIS A C 1
ATOM 675 O O . HIS A 1 83 ? 17.588 -7.703 -11.945 1.00 69.44 83 HIS A O 1
ATOM 681 N N . ALA A 1 84 ? 18.851 -5.853 -11.719 1.00 72.56 84 ALA A N 1
ATOM 682 C CA . ALA A 1 84 ? 18.094 -5.301 -10.602 1.00 72.56 84 ALA A CA 1
ATOM 683 C C . ALA A 1 84 ? 16.639 -4.981 -1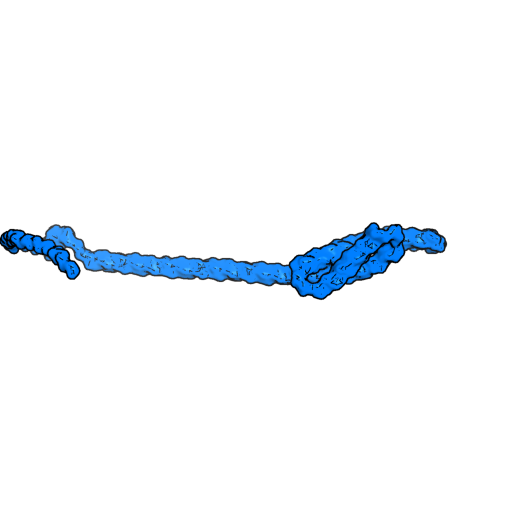0.976 1.00 72.56 84 ALA A C 1
ATOM 685 O O . ALA A 1 84 ? 15.750 -5.170 -10.152 1.00 72.56 84 ALA A O 1
ATOM 686 N N . LEU A 1 85 ? 16.367 -4.558 -12.218 1.00 76.50 85 LEU A N 1
ATOM 687 C CA . LEU A 1 85 ? 15.011 -4.217 -12.677 1.00 76.50 85 LEU A CA 1
ATOM 688 C C . LEU A 1 85 ? 14.018 -5.383 -12.558 1.00 76.50 85 LEU A C 1
ATOM 690 O O . LEU A 1 85 ? 12.868 -5.169 -12.175 1.00 76.50 85 LEU A O 1
ATOM 694 N N . TYR A 1 86 ? 14.449 -6.615 -12.837 1.00 78.44 86 TYR A N 1
ATOM 695 C CA . TYR A 1 86 ? 13.584 -7.790 -12.686 1.00 78.44 86 TYR A CA 1
ATOM 696 C C . TYR A 1 86 ? 13.280 -8.085 -11.214 1.00 78.44 86 TYR A C 1
ATOM 698 O O . TYR A 1 86 ? 12.148 -8.423 -10.872 1.00 78.44 86 TYR A O 1
ATOM 706 N N . LEU A 1 87 ? 14.262 -7.889 -10.330 1.00 77.06 87 LEU A N 1
ATOM 707 C CA . LEU A 1 87 ? 14.073 -8.025 -8.885 1.00 77.06 87 LEU A CA 1
ATOM 708 C C . LEU A 1 87 ? 13.150 -6.933 -8.331 1.00 77.06 87 LEU A C 1
ATOM 710 O O . LEU A 1 87 ? 12.274 -7.240 -7.526 1.00 77.06 87 LEU A O 1
ATOM 714 N N . PHE A 1 88 ? 13.281 -5.692 -8.813 1.00 78.88 88 PHE A N 1
ATOM 715 C CA . PHE A 1 88 ? 12.347 -4.604 -8.513 1.00 78.88 88 PHE A CA 1
ATOM 716 C C . PHE A 1 88 ? 10.912 -4.979 -8.893 1.00 78.88 88 PHE A C 1
ATOM 718 O O . PHE A 1 88 ? 10.006 -4.809 -8.084 1.00 78.88 88 PHE A O 1
ATOM 725 N N . ALA A 1 89 ? 10.699 -5.526 -10.093 1.00 83.12 89 ALA A N 1
ATOM 726 C CA . ALA A 1 89 ? 9.370 -5.917 -10.557 1.00 83.12 89 ALA A CA 1
ATOM 727 C C . ALA A 1 89 ? 8.761 -7.057 -9.719 1.00 83.12 89 ALA A C 1
ATOM 729 O O . ALA A 1 89 ? 7.596 -6.977 -9.329 1.00 83.12 89 ALA A O 1
ATOM 730 N N . LEU A 1 90 ? 9.547 -8.091 -9.396 1.00 83.31 90 LEU A N 1
ATOM 731 C CA . LEU A 1 90 ? 9.097 -9.193 -8.538 1.00 83.31 90 LEU A CA 1
ATOM 732 C C . LEU A 1 90 ? 8.748 -8.704 -7.130 1.00 83.31 90 LEU A C 1
ATOM 734 O O . LEU A 1 90 ? 7.687 -9.032 -6.602 1.00 83.31 90 LEU A O 1
ATOM 738 N N . LEU A 1 91 ? 9.608 -7.881 -6.532 1.00 83.94 91 LEU A N 1
ATOM 739 C CA . LEU A 1 91 ? 9.371 -7.350 -5.195 1.00 83.94 91 LEU A CA 1
ATOM 740 C C . LEU A 1 91 ? 8.203 -6.360 -5.166 1.00 83.94 91 LEU A C 1
ATOM 742 O O . LEU A 1 91 ? 7.462 -6.330 -4.190 1.00 83.94 91 LEU A O 1
ATOM 746 N N . ALA A 1 92 ? 7.999 -5.589 -6.234 1.00 87.19 92 ALA A N 1
ATOM 747 C CA . ALA A 1 92 ? 6.827 -4.737 -6.388 1.00 87.19 92 ALA A CA 1
ATOM 748 C C . ALA A 1 92 ? 5.530 -5.554 -6.403 1.00 87.19 92 ALA A C 1
ATOM 750 O O . ALA A 1 92 ? 4.566 -5.178 -5.740 1.00 87.19 92 ALA A O 1
ATOM 751 N N . ALA A 1 93 ? 5.514 -6.696 -7.098 1.00 88.00 93 ALA A N 1
ATOM 752 C CA . ALA A 1 93 ? 4.367 -7.601 -7.097 1.00 88.00 93 ALA A CA 1
ATOM 753 C C . ALA A 1 93 ? 4.102 -8.188 -5.699 1.00 88.00 93 ALA A C 1
ATOM 755 O O . ALA A 1 93 ? 2.958 -8.200 -5.244 1.00 88.00 93 ALA A O 1
ATOM 756 N N . VAL A 1 94 ? 5.156 -8.602 -4.985 1.00 85.62 94 VAL A N 1
ATOM 757 C CA . VAL A 1 94 ? 5.050 -9.058 -3.587 1.00 85.62 94 VAL A CA 1
ATOM 758 C C . VAL A 1 94 ? 4.526 -7.939 -2.686 1.00 85.62 94 VAL A C 1
ATOM 760 O O . VAL A 1 94 ? 3.609 -8.162 -1.901 1.00 85.62 94 VAL A O 1
ATOM 763 N N . GLY A 1 95 ? 5.051 -6.720 -2.818 1.00 85.00 95 GLY A N 1
ATOM 764 C CA . GLY A 1 95 ? 4.603 -5.571 -2.036 1.00 85.00 95 GLY A CA 1
ATOM 765 C C . GLY A 1 95 ? 3.147 -5.202 -2.293 1.00 85.00 95 GLY A C 1
ATOM 766 O O . GLY A 1 95 ? 2.420 -4.907 -1.348 1.00 85.00 95 GLY A O 1
ATOM 767 N N . LEU A 1 96 ? 2.695 -5.286 -3.545 1.00 89.12 96 LEU A N 1
ATOM 768 C CA . LEU A 1 96 ? 1.295 -5.075 -3.901 1.00 89.12 96 LEU A CA 1
ATOM 769 C C . LEU A 1 96 ? 0.384 -6.149 -3.290 1.00 89.12 96 LEU A C 1
ATOM 771 O O . LEU A 1 96 ? -0.685 -5.826 -2.778 1.00 89.12 96 LEU A O 1
ATOM 775 N N . HIS A 1 97 ? 0.817 -7.410 -3.306 1.00 88.81 97 HIS A N 1
ATOM 776 C CA . HIS A 1 97 ? 0.087 -8.508 -2.676 1.00 88.81 97 HIS A CA 1
ATOM 777 C C . HIS A 1 97 ? -0.030 -8.321 -1.155 1.00 88.81 97 HIS A C 1
ATOM 779 O O . HIS A 1 97 ? -1.133 -8.392 -0.618 1.00 88.81 97 HIS A O 1
ATOM 785 N N . LEU A 1 98 ? 1.071 -7.989 -0.473 1.00 86.62 98 LEU A N 1
ATOM 786 C CA . LEU A 1 98 ? 1.065 -7.726 0.971 1.00 86.62 98 LEU A CA 1
ATOM 787 C C . LEU A 1 98 ? 0.195 -6.519 1.339 1.00 86.62 98 LEU A C 1
ATOM 789 O O . LEU A 1 98 ? -0.506 -6.547 2.348 1.00 86.62 98 LEU A O 1
ATOM 793 N N . LEU A 1 99 ? 0.212 -5.465 0.517 1.00 87.44 99 LEU A N 1
ATOM 794 C CA . LEU A 1 99 ? -0.654 -4.305 0.712 1.00 87.44 99 LEU A CA 1
ATOM 795 C C . LEU A 1 99 ? -2.131 -4.693 0.599 1.00 87.44 99 LEU A C 1
ATOM 797 O O . LEU A 1 99 ? -2.945 -4.261 1.411 1.00 87.44 99 LEU A O 1
ATOM 801 N N . TYR A 1 100 ? -2.473 -5.511 -0.398 1.00 89.88 100 TYR A N 1
ATOM 802 C CA . TYR A 1 100 ? -3.836 -5.992 -0.585 1.00 89.88 100 TYR A CA 1
ATOM 803 C C . TYR A 1 100 ? -4.331 -6.786 0.631 1.00 89.88 100 TYR A C 1
ATOM 805 O O . TYR A 1 100 ? -5.437 -6.536 1.112 1.00 89.88 100 TYR A O 1
ATOM 813 N N . GLU A 1 101 ? -3.502 -7.687 1.166 1.00 87.56 101 GLU A N 1
ATOM 814 C CA . GLU A 1 101 ? -3.823 -8.426 2.391 1.00 87.56 101 GLU A CA 1
ATOM 815 C C . GLU A 1 101 ? -4.030 -7.495 3.590 1.00 87.56 101 GLU A C 1
ATOM 817 O O . GLU A 1 101 ? -5.025 -7.624 4.300 1.00 87.56 101 GLU A O 1
ATOM 822 N N . GLU A 1 102 ? -3.146 -6.513 3.792 1.00 85.50 102 GLU A N 1
ATOM 823 C CA . GLU A 1 102 ? -3.256 -5.568 4.909 1.00 85.50 102 GLU A CA 1
ATOM 824 C C . GLU A 1 102 ? -4.525 -4.705 4.806 1.00 85.50 102 GLU A C 1
ATOM 826 O O . GLU A 1 102 ? -5.212 -4.477 5.803 1.00 85.50 102 GLU A O 1
ATOM 831 N N . CYS A 1 103 ? -4.896 -4.269 3.598 1.00 87.62 103 CYS A N 1
ATOM 832 C CA . CYS A 1 103 ? -6.164 -3.578 3.371 1.00 87.62 103 CYS A CA 1
ATOM 833 C C . CYS A 1 103 ? -7.371 -4.476 3.686 1.00 87.62 103 CYS A C 1
ATOM 835 O O . CYS A 1 103 ? -8.343 -4.006 4.283 1.00 87.62 103 CYS A O 1
ATOM 837 N N . GLY A 1 104 ? -7.313 -5.758 3.314 1.00 88.50 104 GLY A N 1
ATOM 838 C CA . GLY A 1 104 ? -8.339 -6.743 3.652 1.00 88.50 104 GLY A CA 1
ATOM 839 C C . GLY A 1 104 ? -8.495 -6.915 5.164 1.00 88.50 104 GLY A C 1
ATOM 840 O O . GLY A 1 104 ? -9.596 -6.751 5.698 1.00 88.50 104 GLY A O 1
ATOM 841 N N . ASP A 1 105 ? -7.387 -7.153 5.864 1.00 86.19 105 ASP A N 1
ATOM 842 C CA . ASP A 1 105 ? -7.352 -7.309 7.320 1.00 86.19 105 ASP A CA 1
ATOM 843 C C . ASP A 1 105 ? -7.861 -6.056 8.040 1.00 86.19 105 ASP A C 1
ATOM 845 O O . ASP A 1 105 ? -8.652 -6.146 8.985 1.00 86.19 105 ASP A O 1
ATOM 849 N N . TYR A 1 106 ? -7.460 -4.871 7.571 1.00 86.88 106 TYR A N 1
ATOM 850 C CA . TYR A 1 106 ? -7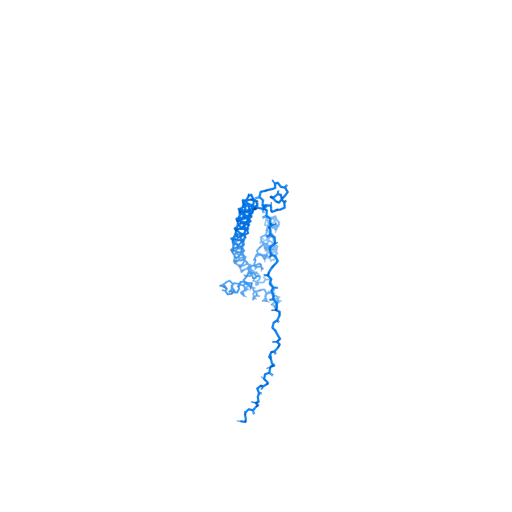.915 -3.594 8.111 1.00 86.88 106 TYR A CA 1
ATOM 851 C C . TYR A 1 106 ? -9.433 -3.428 7.987 1.00 86.88 106 TYR A C 1
ATOM 853 O O . TYR A 1 106 ? -10.097 -3.036 8.950 1.00 86.88 106 TYR A O 1
ATOM 861 N N . LEU A 1 107 ? -10.011 -3.770 6.831 1.00 89.25 107 LEU A N 1
ATOM 862 C CA . LEU A 1 107 ? -11.456 -3.691 6.613 1.00 89.25 107 LEU A CA 1
ATOM 863 C C . LEU A 1 107 ? -12.228 -4.664 7.511 1.00 89.25 107 LEU A C 1
ATOM 865 O O . LEU A 1 107 ? -13.259 -4.287 8.078 1.00 89.25 107 LEU A O 1
ATOM 869 N N . VAL A 1 108 ? -11.731 -5.892 7.679 1.00 90.62 108 VAL A N 1
ATOM 870 C CA . VAL A 1 108 ? -12.353 -6.898 8.554 1.00 90.62 108 VAL A CA 1
ATOM 871 C C . VAL A 1 108 ? -12.295 -6.454 10.016 1.00 90.62 108 VAL A C 1
ATOM 873 O O . VAL A 1 108 ? -13.327 -6.439 10.690 1.00 90.62 108 VAL A O 1
ATOM 876 N N . ARG A 1 109 ? -11.124 -6.019 10.500 1.00 88.50 109 ARG A N 1
ATOM 877 C CA . ARG A 1 109 ? -10.956 -5.502 11.869 1.00 88.50 109 ARG A CA 1
ATOM 878 C C . ARG A 1 109 ? -11.812 -4.263 12.112 1.00 88.50 109 ARG A C 1
ATOM 880 O O . ARG A 1 109 ? -12.460 -4.164 13.151 1.00 88.50 109 ARG A O 1
ATOM 887 N N . GLY A 1 110 ? -11.876 -3.355 11.140 1.00 89.06 110 GLY A N 1
ATOM 888 C CA . GLY A 1 110 ? -12.720 -2.165 11.202 1.00 89.06 110 GLY A CA 1
ATOM 889 C C . GLY A 1 110 ? -14.209 -2.504 11.290 1.00 89.06 110 GLY A C 1
ATOM 890 O O . GLY A 1 110 ? -14.936 -1.892 12.074 1.00 89.06 110 GLY A O 1
ATOM 891 N N . ARG A 1 111 ? -14.673 -3.513 10.541 1.00 91.12 111 ARG A N 1
ATOM 892 C CA . ARG A 1 111 ? -16.057 -3.998 10.633 1.00 91.12 111 ARG A CA 1
ATOM 893 C C . ARG A 1 111 ? -16.337 -4.638 11.994 1.00 91.12 111 ARG A C 1
ATOM 895 O O . ARG A 1 111 ? -17.334 -4.281 12.610 1.00 91.12 111 ARG A O 1
ATOM 902 N N . ALA A 1 112 ? -15.446 -5.504 12.478 1.00 91.00 112 ALA A N 1
ATOM 903 C CA . ALA A 1 112 ? -15.581 -6.154 13.783 1.00 91.00 112 ALA A CA 1
ATOM 904 C C . ALA A 1 112 ? -15.575 -5.150 14.952 1.00 91.00 112 ALA A C 1
ATOM 906 O O . ALA A 1 112 ? -16.316 -5.306 15.918 1.00 91.00 112 ALA A O 1
ATOM 907 N N . ALA A 1 113 ? -14.772 -4.086 14.866 1.00 91.44 113 ALA A N 1
ATOM 908 C CA . ALA A 1 113 ? -14.781 -3.016 15.860 1.00 91.44 113 ALA A CA 1
ATOM 909 C C . ALA A 1 113 ? -16.118 -2.257 15.861 1.00 91.44 113 ALA A C 1
ATOM 911 O O . ALA A 1 113 ? -16.677 -1.986 16.921 1.00 91.44 113 ALA A O 1
ATOM 912 N N . ARG A 1 114 ? -16.672 -1.956 14.678 1.00 91.19 114 ARG A N 1
ATOM 913 C CA . ARG A 1 114 ? -17.976 -1.285 14.560 1.00 91.19 114 ARG A CA 1
ATOM 914 C C . ARG A 1 114 ? -19.123 -2.130 15.109 1.00 91.19 114 ARG A C 1
ATOM 916 O O . ARG A 1 114 ? -20.001 -1.571 15.758 1.00 91.19 114 ARG A O 1
ATOM 923 N N . THR A 1 115 ? -19.125 -3.441 14.862 1.00 92.56 115 THR A N 1
ATOM 924 C CA . THR A 1 115 ? -20.168 -4.330 15.396 1.00 92.56 115 THR A CA 1
ATOM 925 C C . THR A 1 115 ? -20.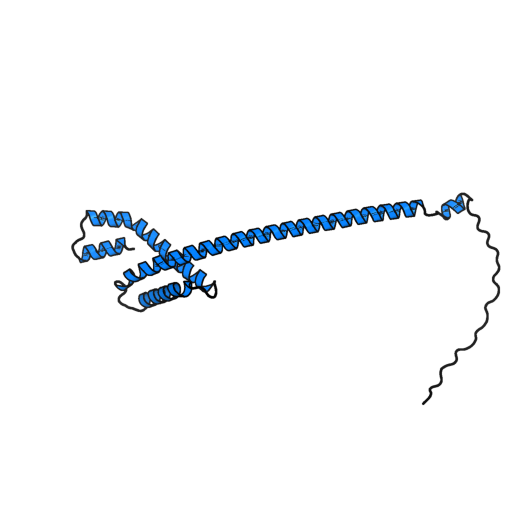111 -4.400 16.917 1.00 92.56 115 THR A C 1
ATOM 927 O O . THR A 1 115 ? -21.145 -4.223 17.547 1.00 92.56 115 THR A O 1
ATOM 930 N N . ARG A 1 116 ? -18.916 -4.516 17.515 1.00 92.81 116 ARG A N 1
ATOM 931 C CA . ARG A 1 116 ? -18.752 -4.505 18.982 1.00 92.81 116 ARG A CA 1
ATOM 932 C C . ARG A 1 116 ? -19.289 -3.229 19.628 1.00 92.81 116 ARG A C 1
ATOM 934 O O . ARG A 1 116 ? -20.054 -3.302 20.578 1.00 92.81 116 ARG A O 1
ATOM 941 N N . VAL A 1 117 ? -18.971 -2.063 19.063 1.00 94.25 117 VAL A N 1
ATOM 942 C CA . VAL A 1 117 ? -19.475 -0.774 19.578 1.00 94.25 117 VAL A CA 1
ATOM 943 C C . VAL A 1 117 ? -21.004 -0.680 19.484 1.00 94.25 117 VAL A C 1
ATOM 945 O O . VAL A 1 117 ? -21.647 -0.066 20.335 1.00 94.25 117 VAL A O 1
ATOM 948 N N . LEU A 1 118 ? -21.612 -1.260 18.444 1.00 94.00 118 LEU A N 1
ATOM 949 C CA . LEU A 1 118 ? -23.070 -1.303 18.312 1.00 94.00 118 LEU A CA 1
ATOM 950 C C . LEU A 1 118 ? -23.705 -2.249 19.336 1.00 94.00 118 LEU A C 1
ATOM 952 O O . LEU A 1 118 ? -24.707 -1.877 19.942 1.00 94.00 118 LEU A O 1
ATOM 956 N N . GLU A 1 119 ? -23.115 -3.425 19.548 1.00 94.50 119 GLU A N 1
ATOM 957 C CA . GLU A 1 119 ? -23.556 -4.398 20.553 1.00 94.50 119 GLU A CA 1
ATOM 958 C C . GLU A 1 119 ? -23.460 -3.821 21.971 1.00 94.50 119 GLU A C 1
ATOM 960 O O . GLU A 1 119 ? -24.424 -3.904 22.727 1.00 94.50 119 GLU A O 1
ATOM 965 N N . GLU A 1 120 ? -22.357 -3.146 22.308 1.00 94.44 120 GLU A N 1
ATOM 966 C CA . GLU A 1 120 ? -22.179 -2.460 23.595 1.00 94.44 120 GLU A CA 1
ATOM 967 C C . GLU A 1 120 ? -23.250 -1.386 23.814 1.00 94.44 120 GLU A C 1
ATOM 969 O O . GLU A 1 120 ? -23.906 -1.367 24.854 1.00 94.44 120 GLU A O 1
ATOM 974 N N . LYS A 1 121 ? -23.517 -0.542 22.807 1.00 94.69 121 LYS A N 1
ATOM 975 C CA . LYS A 1 121 ? -24.579 0.475 22.888 1.00 94.69 121 LYS A CA 1
ATOM 976 C C . LYS A 1 121 ? -25.974 -0.129 23.024 1.00 94.69 121 LYS A C 1
ATOM 978 O O . LYS A 1 121 ? -26.835 0.454 23.681 1.00 94.69 121 LYS A O 1
ATOM 983 N N . GLN A 1 122 ? -26.238 -1.258 22.370 1.00 94.75 122 GLN A N 1
ATOM 984 C CA . GLN A 1 122 ? -27.515 -1.961 22.501 1.00 94.75 122 GLN A CA 1
ATOM 985 C C . GLN A 1 122 ? -27.668 -2.576 23.894 1.00 94.75 122 GLN A C 1
ATOM 987 O O . GLN A 1 122 ? -28.732 -2.437 24.496 1.00 94.75 122 GLN A O 1
ATOM 992 N N . ALA A 1 123 ? -26.609 -3.188 24.426 1.00 94.50 123 ALA A N 1
ATOM 993 C CA . ALA A 1 123 ? -26.589 -3.736 25.776 1.00 94.50 123 ALA A CA 1
ATOM 994 C C . ALA A 1 123 ? -26.777 -2.640 26.838 1.00 94.50 123 ALA A C 1
ATOM 996 O O . ALA A 1 123 ? -27.565 -2.820 27.762 1.00 94.50 123 ALA A O 1
ATOM 997 N N . GLU A 1 124 ? -26.130 -1.484 26.673 1.00 94.19 124 GLU A N 1
ATOM 998 C CA . GLU A 1 124 ? -26.279 -0.331 27.566 1.00 94.19 124 GLU A CA 1
ATOM 999 C C . GLU A 1 124 ? -27.717 0.208 27.562 1.00 94.19 124 GLU A C 1
ATOM 1001 O O . GLU A 1 124 ? -28.311 0.415 28.619 1.00 94.19 124 GLU A O 1
ATOM 1006 N N . ARG A 1 125 ? -28.328 0.353 26.378 1.00 94.94 125 ARG A N 1
ATOM 1007 C CA . ARG A 1 125 ? -29.740 0.757 26.252 1.00 94.94 125 ARG A CA 1
ATOM 1008 C C . ARG A 1 125 ? -30.691 -0.254 26.886 1.00 94.94 125 ARG A C 1
ATOM 1010 O O . ARG A 1 125 ? -31.629 0.145 27.568 1.00 94.94 125 ARG A O 1
ATOM 1017 N N . ALA A 1 126 ? -30.452 -1.549 26.683 1.00 95.31 126 ALA A N 1
ATOM 1018 C CA . ALA A 1 126 ? -31.258 -2.601 27.294 1.00 95.31 126 ALA A CA 1
ATOM 1019 C C . ALA A 1 126 ? -31.110 -2.619 28.826 1.00 95.31 126 ALA A C 1
ATOM 1021 O O . ALA A 1 126 ? -32.089 -2.844 29.535 1.00 95.31 126 ALA A O 1
ATOM 1022 N N . ALA A 1 127 ? -29.910 -2.352 29.347 1.00 94.94 127 ALA A N 1
ATOM 1023 C CA . ALA A 1 127 ? -29.674 -2.219 30.780 1.00 94.94 127 ALA A CA 1
ATOM 1024 C C . ALA A 1 127 ? -30.388 -0.989 31.362 1.00 94.94 127 ALA A C 1
ATOM 1026 O O . ALA A 1 127 ? -31.055 -1.116 32.387 1.00 94.94 127 ALA A O 1
ATOM 1027 N N . MET A 1 128 ? -30.317 0.166 30.689 1.00 94.81 128 MET A N 1
ATOM 1028 C CA . MET A 1 128 ? -31.048 1.372 31.098 1.00 94.81 128 MET A CA 1
ATOM 1029 C C . MET A 1 128 ? -32.562 1.140 31.133 1.00 94.81 128 MET A C 1
ATOM 1031 O O . MET A 1 128 ? -33.191 1.475 32.132 1.00 94.81 128 MET A O 1
ATOM 1035 N N . ALA A 1 129 ? -33.128 0.495 30.109 1.00 95.44 129 ALA A N 1
ATOM 1036 C CA . ALA A 1 129 ? -34.557 0.182 30.068 1.00 95.44 129 ALA A CA 1
ATOM 1037 C C . ALA A 1 129 ? -34.995 -0.706 31.248 1.00 95.44 129 ALA A C 1
ATOM 1039 O O . ALA A 1 129 ? -36.006 -0.437 31.887 1.00 95.44 129 ALA A O 1
ATOM 1040 N N . ARG A 1 130 ? -34.196 -1.721 31.611 1.00 94.75 130 ARG A N 1
ATOM 1041 C CA . ARG A 1 130 ? -34.479 -2.572 32.783 1.00 94.75 130 ARG A CA 1
ATOM 1042 C C . ARG A 1 130 ? -34.425 -1.803 34.102 1.00 94.75 130 ARG A C 1
ATOM 1044 O O . ARG A 1 130 ? -35.199 -2.095 35.010 1.00 94.75 130 ARG A O 1
ATOM 1051 N N . ILE A 1 131 ? -33.498 -0.853 34.231 1.00 94.69 131 ILE A N 1
ATOM 1052 C CA . ILE A 1 131 ? -33.405 0.004 35.421 1.00 94.69 131 ILE A CA 1
ATOM 1053 C C . ILE A 1 131 ? -34.640 0.901 35.511 1.00 94.69 131 ILE A C 1
ATOM 1055 O O . ILE A 1 131 ? -35.214 1.024 36.590 1.00 94.69 131 ILE A O 1
ATOM 1059 N N . GLU A 1 132 ? -35.070 1.482 34.393 1.00 94.69 132 GLU A N 1
ATOM 1060 C CA . GLU A 1 132 ? -36.263 2.327 34.322 1.00 94.69 132 GLU A CA 1
ATOM 1061 C C . GLU A 1 132 ? -37.536 1.541 34.681 1.00 94.69 132 GLU A C 1
ATOM 1063 O O . GLU A 1 132 ? -38.319 1.978 35.527 1.00 94.69 132 GLU A O 1
ATOM 1068 N N . GLU A 1 133 ? -37.695 0.326 34.146 1.00 94.88 133 GLU A N 1
ATOM 1069 C CA . GLU A 1 133 ? -38.783 -0.587 34.521 1.00 94.88 133 GLU A CA 1
ATOM 1070 C C . GLU A 1 133 ? -38.767 -0.896 36.027 1.00 94.88 133 GLU A C 1
ATOM 1072 O O . GLU A 1 133 ? -39.791 -0.758 36.701 1.00 94.88 133 GLU A O 1
ATOM 1077 N N . ALA A 1 134 ? -37.605 -1.243 36.591 1.00 93.25 134 ALA A N 1
ATOM 1078 C CA . ALA A 1 134 ? -37.472 -1.536 38.017 1.00 93.25 134 ALA A CA 1
ATOM 1079 C C . ALA A 1 134 ? -37.772 -0.312 38.902 1.00 93.25 134 ALA A C 1
ATOM 1081 O O . ALA A 1 134 ? -38.415 -0.444 39.946 1.00 93.25 134 ALA A O 1
ATOM 1082 N N . GLN A 1 135 ? -37.345 0.884 38.486 1.00 93.31 135 GLN A N 1
ATOM 1083 C CA . GLN A 1 135 ? -37.666 2.138 39.170 1.00 93.31 135 GLN A CA 1
ATOM 1084 C C . GLN A 1 135 ? -39.170 2.414 39.145 1.00 93.31 135 GLN A C 1
ATOM 1086 O O . GLN A 1 135 ? -39.742 2.735 40.188 1.00 93.31 135 GLN A O 1
ATOM 1091 N N . SER A 1 136 ? -39.819 2.232 37.992 1.00 93.31 136 SER A N 1
ATOM 1092 C CA . SER A 1 136 ? -41.265 2.423 37.851 1.00 93.31 136 SER A CA 1
ATOM 1093 C C . SER A 1 136 ? -42.059 1.471 38.753 1.00 93.31 136 SER A C 1
ATOM 1095 O O . SER A 1 136 ? -42.986 1.895 39.445 1.00 93.31 136 SER A O 1
ATOM 1097 N N . TYR A 1 137 ? -41.635 0.208 38.838 1.00 93.19 137 TYR A N 1
ATOM 1098 C CA . TYR A 1 137 ? -42.245 -0.794 39.707 1.00 93.19 137 TYR A CA 1
ATOM 1099 C C . TYR A 1 137 ? -42.076 -0.439 41.190 1.00 93.19 137 TYR A C 1
ATOM 1101 O O . TYR A 1 137 ? -43.042 -0.462 41.952 1.00 93.19 137 TYR A O 1
ATOM 1109 N N . CYS A 1 138 ? -40.870 -0.042 41.609 1.00 91.69 138 CYS A N 1
ATOM 1110 C CA . CYS A 1 138 ? -40.617 0.413 42.977 1.00 91.69 138 CYS A CA 1
ATOM 1111 C C . CYS A 1 138 ? -41.450 1.648 43.346 1.00 91.69 138 CYS A C 1
ATOM 1113 O O . CYS A 1 138 ? -41.970 1.711 44.461 1.00 91.69 138 CYS A O 1
ATOM 1115 N N . ALA A 1 139 ? -41.607 2.603 42.424 1.00 90.56 139 ALA A N 1
ATOM 1116 C CA . ALA A 1 139 ? -42.428 3.794 42.634 1.00 90.56 139 ALA A CA 1
ATOM 1117 C C . ALA A 1 139 ? -43.911 3.434 42.827 1.00 90.56 139 ALA A C 1
ATOM 1119 O O . ALA A 1 139 ? -44.540 3.917 43.768 1.00 90.56 139 ALA A O 1
ATOM 1120 N N . GLN A 1 140 ? -44.450 2.520 42.011 1.00 91.12 140 GLN A N 1
ATOM 1121 C CA . GLN A 1 140 ? -45.814 2.005 42.191 1.00 91.12 140 GLN A CA 1
ATOM 1122 C C . GLN A 1 140 ? -45.989 1.310 43.545 1.00 91.12 140 GLN A C 1
ATOM 1124 O O . GLN A 1 140 ? -46.979 1.526 44.239 1.00 91.12 140 GLN A O 1
ATOM 1129 N N . LEU A 1 141 ? -45.010 0.504 43.957 1.00 88.31 141 LEU A N 1
ATOM 1130 C CA . LEU A 1 141 ? -45.061 -0.237 45.216 1.00 88.31 141 LEU A CA 1
ATOM 1131 C C . LEU A 1 141 ? -44.966 0.698 46.434 1.00 88.31 141 LEU A C 1
ATOM 1133 O O . LEU A 1 141 ? -45.620 0.466 47.451 1.00 88.31 141 LEU A O 1
ATOM 1137 N N . GLN A 1 142 ? -44.190 1.782 46.332 1.00 84.50 142 GLN A N 1
ATOM 1138 C CA . GLN A 1 142 ? -44.185 2.861 47.324 1.00 84.50 142 GLN A CA 1
ATOM 1139 C C . GLN A 1 142 ? -45.539 3.569 47.391 1.00 84.50 142 GLN A C 1
ATOM 1141 O O . GLN A 1 142 ? -46.039 3.792 48.491 1.00 84.50 142 GLN A O 1
ATOM 1146 N N . GLN A 1 143 ? -46.152 3.872 46.247 1.00 84.44 143 GLN A N 1
ATOM 1147 C CA . GLN A 1 143 ? -47.467 4.506 46.202 1.00 84.44 143 GLN A CA 1
ATOM 1148 C C . GLN A 1 143 ? -48.545 3.617 46.841 1.00 84.44 143 GLN A C 1
ATOM 1150 O O . GLN A 1 143 ? -49.270 4.083 47.714 1.00 84.44 143 GLN A O 1
ATOM 1155 N N . GLN A 1 144 ? -48.573 2.318 46.524 1.00 83.94 144 GLN A N 1
ATOM 1156 C CA . GLN A 1 144 ? -49.476 1.357 47.174 1.00 83.94 144 GLN A CA 1
ATOM 1157 C C . GLN A 1 144 ? -49.240 1.258 48.689 1.00 83.94 144 GLN A C 1
ATOM 1159 O O . GLN A 1 144 ? -50.189 1.178 49.467 1.00 83.94 144 GLN A O 1
ATOM 1164 N N . LYS A 1 145 ? -47.977 1.284 49.140 1.00 82.19 145 LYS A N 1
ATOM 1165 C CA . LYS A 1 145 ? -47.660 1.313 50.578 1.00 82.19 145 LYS A CA 1
ATOM 1166 C C . LYS A 1 145 ? -48.153 2.592 51.257 1.00 82.19 145 LYS A C 1
ATOM 1168 O O . LYS A 1 145 ? -48.613 2.508 52.390 1.00 82.19 145 LYS A O 1
ATOM 1173 N N . MET A 1 146 ? -48.058 3.741 50.589 1.00 74.25 146 MET A N 1
ATOM 1174 C CA . MET A 1 146 ? -48.556 5.025 51.098 1.00 74.25 146 MET A CA 1
ATOM 1175 C C . MET A 1 146 ? -50.089 5.041 51.176 1.00 74.25 146 MET A C 1
ATOM 1177 O O . MET A 1 146 ? -50.636 5.547 52.148 1.00 74.25 146 MET A O 1
ATOM 1181 N N . GLU A 1 147 ? -50.788 4.432 50.213 1.00 74.25 147 GLU 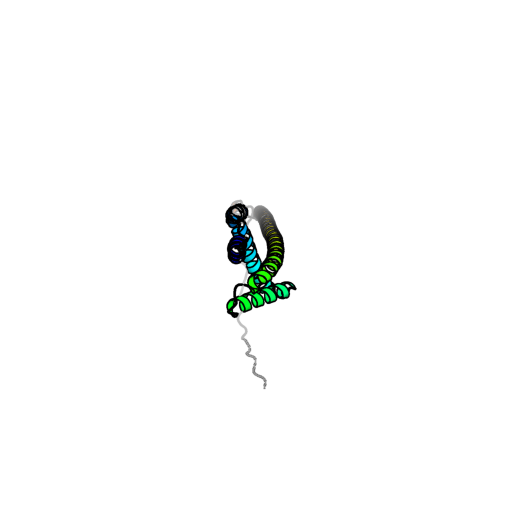A N 1
ATOM 1182 C CA . GLU A 1 147 ? -52.255 4.296 50.233 1.00 74.25 147 GLU A CA 1
ATOM 1183 C C . GLU A 1 147 ? -52.758 3.400 51.379 1.00 74.25 147 GLU A C 1
ATOM 1185 O O . GLU A 1 147 ? -53.842 3.625 51.912 1.00 74.25 147 GLU A O 1
ATOM 1190 N N . GLY A 1 148 ? -51.964 2.407 51.795 1.00 66.81 148 GLY A N 1
ATOM 1191 C CA . GLY A 1 148 ? -52.262 1.542 52.942 1.00 66.81 148 GLY A CA 1
ATOM 1192 C C . GLY A 1 148 ? -51.750 2.054 54.295 1.00 66.81 148 GLY A C 1
ATOM 1193 O O . GLY A 1 148 ? -51.958 1.382 55.308 1.00 66.81 148 GLY A O 1
ATOM 1194 N N . GLN A 1 149 ? -51.054 3.196 54.344 1.00 66.62 149 GLN A N 1
ATOM 1195 C CA . GLN A 1 149 ? -50.522 3.739 55.592 1.00 66.62 149 GLN A CA 1
ATOM 1196 C C . GLN A 1 149 ? -51.595 4.496 56.376 1.00 66.62 149 GLN A C 1
ATOM 1198 O O . GLN A 1 149 ? -52.239 5.424 55.895 1.00 66.62 149 GLN A O 1
ATOM 1203 N N . PHE A 1 150 ? -51.760 4.096 57.633 1.00 65.75 150 PHE A N 1
ATOM 1204 C CA . PHE A 1 150 ? -52.672 4.728 58.570 1.00 65.75 150 PHE A CA 1
ATOM 1205 C C . PHE A 1 150 ? -52.088 6.052 59.083 1.00 65.75 150 PHE A C 1
ATOM 1207 O O . PHE A 1 150 ? -51.138 6.055 59.869 1.00 65.75 150 PHE A O 1
ATOM 1214 N N . ASP A 1 151 ? -52.665 7.182 58.669 1.00 72.94 151 ASP A N 1
ATOM 1215 C CA . ASP A 1 151 ? -52.323 8.490 59.232 1.00 72.94 151 ASP A CA 1
ATOM 1216 C C . ASP A 1 151 ? -52.955 8.644 60.622 1.00 72.94 151 ASP A C 1
ATOM 1218 O O . ASP A 1 151 ? -54.105 9.067 60.786 1.00 72.94 151 ASP A O 1
ATOM 1222 N N . MET A 1 152 ? -52.157 8.308 61.632 1.00 68.06 152 MET A N 1
ATOM 1223 C CA . MET A 1 152 ? -52.530 8.366 63.040 1.00 68.06 152 MET A CA 1
ATOM 1224 C C . MET A 1 152 ? -52.909 9.780 63.498 1.00 68.06 152 MET A C 1
ATOM 1226 O O . MET A 1 152 ? -53.792 9.923 64.341 1.00 68.06 152 MET A O 1
ATOM 1230 N N . ALA A 1 153 ? -52.319 10.834 62.925 1.00 74.62 153 ALA A N 1
ATOM 1231 C CA . ALA A 1 153 ? -52.669 12.210 63.272 1.00 74.62 153 ALA A CA 1
ATOM 1232 C C . ALA A 1 153 ? -54.052 12.592 62.720 1.00 74.62 153 ALA A C 1
ATOM 1234 O O . ALA A 1 153 ? -54.845 13.225 63.426 1.00 74.62 153 ALA A O 1
ATOM 1235 N N . SER A 1 154 ? -54.377 12.172 61.492 1.00 76.31 154 SER A N 1
ATOM 1236 C CA . SER A 1 154 ? -55.727 12.352 60.938 1.00 76.31 154 SER A CA 1
ATOM 1237 C C . SER A 1 154 ? -56.772 11.504 61.676 1.00 76.31 154 SER A C 1
ATOM 1239 O O . SER A 1 154 ? -57.883 11.973 61.938 1.00 76.31 154 SER A O 1
ATOM 1241 N N . ALA A 1 155 ? -56.413 10.285 62.088 1.00 74.69 155 ALA A N 1
ATOM 1242 C CA . ALA A 1 155 ? -57.305 9.372 62.795 1.00 74.69 155 ALA A CA 1
ATOM 1243 C C . ALA A 1 155 ? -57.601 9.820 64.236 1.00 74.69 155 ALA A C 1
ATOM 1245 O O . ALA A 1 155 ? -58.727 9.668 64.712 1.00 74.69 155 ALA A O 1
ATOM 1246 N N . LEU A 1 156 ? -56.621 10.433 64.910 1.00 73.06 156 LEU A N 1
ATOM 1247 C CA . LEU A 1 156 ? -56.805 11.084 66.210 1.00 73.06 156 LEU A CA 1
ATOM 1248 C C . LEU A 1 156 ? -57.695 12.332 66.095 1.00 73.06 156 LEU A C 1
ATOM 1250 O O . LEU A 1 156 ? -58.585 12.521 66.920 1.00 73.06 156 LEU A O 1
ATOM 1254 N N . LYS A 1 157 ? -57.511 13.162 65.054 1.00 76.31 157 LYS A N 1
ATOM 1255 C CA . LYS A 1 157 ? -58.341 14.364 64.822 1.00 76.31 157 LYS A CA 1
ATOM 1256 C C . LYS A 1 157 ? -59.785 14.043 64.440 1.00 76.31 157 LYS A C 1
ATOM 1258 O O . LYS A 1 157 ? -60.693 14.757 64.848 1.00 76.31 157 LYS A O 1
ATOM 1263 N N . SER A 1 158 ? -59.997 12.988 63.658 1.00 77.38 158 SER A N 1
ATOM 1264 C CA . SER A 1 158 ? -61.331 12.539 63.235 1.00 77.38 158 SER A CA 1
ATOM 1265 C C . SER A 1 158 ? -62.048 11.674 64.281 1.00 77.38 158 SER A C 1
ATOM 1267 O O . SER A 1 158 ? -63.192 11.290 64.062 1.00 77.38 158 SER A O 1
ATOM 1269 N N . GLY A 1 159 ? -61.404 11.379 65.418 1.00 70.31 159 GLY A N 1
ATOM 1270 C CA . GLY A 1 159 ? -62.004 10.650 66.539 1.00 70.31 159 GLY A CA 1
ATOM 1271 C C . GLY A 1 159 ? -62.092 9.130 66.360 1.00 70.31 159 GLY A C 1
ATOM 1272 O O . GLY A 1 159 ? -62.731 8.468 67.173 1.00 70.31 159 GLY A O 1
ATOM 1273 N N . HIS A 1 160 ? -61.446 8.565 65.335 1.00 76.00 160 HIS A N 1
ATOM 1274 C CA . HIS A 1 160 ? -61.449 7.122 65.064 1.00 76.00 160 HIS A CA 1
ATOM 1275 C C . HIS A 1 160 ? -60.494 6.332 65.977 1.00 76.00 160 HIS A C 1
ATOM 1277 O O . HIS A 1 160 ? -60.648 5.121 66.120 1.00 76.00 160 HIS A O 1
ATOM 1283 N N . VAL A 1 161 ? -59.530 6.999 66.626 1.00 65.31 161 VAL A N 1
ATOM 1284 C CA . VAL A 1 161 ? -58.629 6.403 67.629 1.00 65.31 161 VAL A CA 1
ATOM 1285 C C . VAL A 1 161 ? -58.708 7.197 68.927 1.00 65.31 161 VAL A C 1
ATOM 1287 O O . VAL A 1 161 ? -58.557 8.417 68.924 1.00 65.31 161 VAL A O 1
ATOM 1290 N N . ARG A 1 162 ? -58.908 6.503 70.052 1.00 60.62 162 ARG A N 1
ATOM 1291 C CA . ARG A 1 162 ? -58.955 7.094 71.396 1.00 60.62 162 ARG A CA 1
ATOM 1292 C C . ARG A 1 162 ? -57.848 6.479 72.249 1.00 60.62 162 ARG A C 1
ATOM 1294 O O . ARG A 1 162 ? -57.930 5.312 72.613 1.00 60.62 162 ARG A O 1
ATOM 1301 N N . ILE A 1 163 ? -56.806 7.257 72.537 1.00 66.06 163 ILE A N 1
ATOM 1302 C CA . ILE A 1 163 ? -55.703 6.831 73.408 1.00 66.06 163 ILE A CA 1
ATOM 1303 C C . ILE A 1 163 ? -56.083 7.178 74.850 1.00 66.06 163 ILE A C 1
ATOM 1305 O O . ILE A 1 163 ? -56.221 8.351 75.190 1.00 66.06 163 ILE A O 1
ATOM 1309 N N . SER A 1 164 ? -56.268 6.163 75.691 1.00 60.06 164 SER A N 1
ATOM 1310 C CA . SER A 1 164 ? -56.426 6.310 77.140 1.00 60.06 164 SER A CA 1
ATOM 1311 C C . SER A 1 164 ? -55.153 5.826 77.825 1.00 60.06 164 SER A C 1
ATOM 1313 O O . SER A 1 164 ? -54.833 4.641 77.753 1.00 60.06 164 SER A O 1
ATOM 1315 N N . VAL A 1 165 ? -54.421 6.732 78.470 1.00 62.16 165 VAL A N 1
ATOM 1316 C CA . VAL A 1 165 ? -53.245 6.377 79.272 1.00 62.16 165 VAL A CA 1
ATOM 1317 C C . VAL A 1 165 ? -53.727 6.037 80.680 1.00 62.16 165 VAL A C 1
ATOM 1319 O O . VAL A 1 165 ? -54.276 6.897 81.364 1.00 62.16 165 VAL A O 1
ATOM 1322 N N . SER A 1 166 ? -53.559 4.785 81.100 1.00 50.59 166 SER A N 1
ATOM 1323 C CA . SER A 1 166 ? -53.682 4.380 82.502 1.00 50.59 166 SER A CA 1
ATOM 1324 C C . SER A 1 166 ? -52.286 4.368 83.118 1.00 50.59 166 SER A C 1
ATOM 1326 O O . SER A 1 166 ? -51.441 3.565 82.728 1.00 50.59 166 SER A O 1
ATOM 1328 N N . GLU A 1 167 ? -52.037 5.293 84.038 1.00 46.69 167 GLU A N 1
ATOM 1329 C CA . GLU A 1 167 ? -50.777 5.434 84.764 1.00 46.69 167 GLU A CA 1
ATOM 1330 C C . GLU A 1 167 ? -50.598 4.249 85.728 1.00 46.69 167 GLU A C 1
ATOM 1332 O O . GLU A 1 167 ? -51.269 4.162 86.753 1.00 46.69 167 GLU A O 1
ATOM 1337 N N . ALA A 1 168 ? -49.735 3.298 85.366 1.00 53.19 168 ALA A N 1
ATOM 1338 C CA . ALA A 1 168 ? -49.292 2.228 86.256 1.00 53.19 168 ALA A CA 1
ATOM 1339 C C . ALA A 1 168 ? -47.963 1.628 85.772 1.00 53.19 168 ALA A C 1
ATOM 1341 O O . ALA A 1 168 ? -47.982 0.656 85.024 1.00 53.19 168 ALA A O 1
ATOM 1342 N N . VAL A 1 169 ? -46.822 2.169 86.222 1.00 45.56 169 VAL A N 1
ATOM 1343 C CA . VAL A 1 169 ? -45.602 1.374 86.471 1.00 45.56 169 VAL A CA 1
ATOM 1344 C C . VAL A 1 169 ? -44.859 1.967 87.674 1.00 45.56 169 VAL A C 1
ATOM 1346 O O . VAL A 1 169 ? -44.302 3.060 87.614 1.00 45.56 169 VAL A O 1
ATOM 1349 N N . GLU A 1 170 ? -44.897 1.218 88.774 1.00 45.59 170 GLU A N 1
ATOM 1350 C CA . GLU A 1 170 ? -44.113 1.393 89.995 1.00 45.59 170 GLU A CA 1
ATOM 1351 C C . GLU A 1 170 ? -42.650 0.923 89.826 1.00 45.59 170 GLU A C 1
ATOM 1353 O O . GLU A 1 170 ? -42.394 -0.080 89.167 1.00 45.59 170 GLU A O 1
ATOM 1358 N N . LYS A 1 171 ? -41.756 1.591 90.576 1.00 40.69 171 LYS A N 1
ATOM 1359 C CA . LYS A 1 171 ? -40.522 1.106 91.243 1.00 40.69 171 LYS A CA 1
ATOM 1360 C C . LYS A 1 171 ? -39.334 0.625 90.388 1.00 40.69 171 LYS A C 1
ATOM 1362 O O . LYS A 1 171 ? -39.294 -0.493 89.887 1.00 40.69 171 LYS A O 1
ATOM 1367 N N . GLU A 1 172 ? -38.288 1.455 90.389 1.00 41.78 172 GLU A N 1
ATOM 1368 C CA . GLU A 1 172 ? -36.895 1.072 90.123 1.00 41.78 172 GLU A CA 1
ATOM 1369 C C . GLU A 1 172 ? -36.386 0.069 91.184 1.00 41.78 172 GLU A C 1
ATOM 1371 O O . GLU A 1 172 ? -36.540 0.337 92.379 1.00 41.78 172 GLU A O 1
ATOM 1376 N N . PRO A 1 173 ? -35.752 -1.055 90.803 1.00 45.38 173 PRO A N 1
ATOM 1377 C CA . PRO A 1 173 ? -34.933 -1.836 91.723 1.00 45.38 173 PRO A CA 1
ATOM 1378 C C . PRO A 1 173 ? -33.474 -1.343 91.740 1.00 45.38 173 PRO A C 1
ATOM 1380 O O . PRO A 1 173 ? -32.841 -1.152 90.700 1.00 45.38 173 PRO A O 1
ATOM 1383 N N . GLU A 1 174 ? -32.958 -1.154 92.957 1.00 38.28 174 GLU A N 1
ATOM 1384 C CA . GLU A 1 174 ? -31.564 -0.848 93.293 1.00 38.28 174 GLU A CA 1
ATOM 1385 C C . GLU A 1 174 ? -30.559 -1.921 92.816 1.00 38.28 174 GLU A C 1
ATOM 1387 O O . GLU A 1 174 ? -30.883 -3.089 92.615 1.00 38.28 174 GLU A O 1
ATOM 1392 N N . LYS A 1 175 ? -29.310 -1.464 92.665 1.00 39.66 175 LYS A N 1
ATOM 1393 C CA . LYS A 1 175 ? -28.099 -2.136 92.164 1.00 39.66 175 LYS A CA 1
ATOM 1394 C C . LYS A 1 175 ? -27.710 -3.432 92.897 1.00 39.66 175 LYS A C 1
ATOM 1396 O O . LYS A 1 175 ? -27.637 -3.443 94.122 1.00 39.66 175 LYS A O 1
ATOM 1401 N N . GLU A 1 176 ? -27.212 -4.416 92.143 1.00 38.69 176 GLU A N 1
ATOM 1402 C CA . GLU A 1 176 ? -26.229 -5.404 92.625 1.00 38.69 176 GLU A CA 1
ATOM 1403 C C . GLU A 1 176 ? -24.853 -5.161 91.957 1.00 38.69 176 GLU A C 1
ATOM 1405 O O . GLU A 1 176 ? -24.809 -4.809 90.776 1.00 38.69 176 GLU A O 1
ATOM 1410 N N . PRO A 1 177 ? -23.727 -5.284 92.690 1.00 45.53 177 PRO A N 1
ATOM 1411 C CA . PRO A 1 177 ? -22.396 -4.900 92.213 1.00 45.53 177 PRO A CA 1
ATOM 1412 C C . PRO A 1 177 ? -21.710 -5.964 91.334 1.00 45.53 177 PRO A C 1
ATOM 1414 O O . PRO A 1 177 ? -21.773 -7.163 91.610 1.00 45.53 177 PRO A O 1
ATOM 1417 N N . GLU A 1 178 ? -20.987 -5.488 90.314 1.00 44.56 178 GLU A N 1
ATOM 1418 C CA . GLU A 1 178 ? -20.053 -6.251 89.474 1.00 44.56 178 GLU A CA 1
ATOM 1419 C C . GLU A 1 178 ? -18.972 -6.945 90.322 1.00 44.56 178 GLU A C 1
ATOM 1421 O O . GLU A 1 178 ? -18.297 -6.313 91.135 1.00 44.56 178 GLU A O 1
ATOM 1426 N N . LYS A 1 179 ? -18.773 -8.250 90.105 1.00 44.84 179 LYS A N 1
ATOM 1427 C CA . LYS A 1 179 ? -17.581 -8.976 90.561 1.00 44.84 179 LYS A CA 1
ATOM 1428 C C . LYS A 1 179 ? -16.543 -8.982 89.438 1.00 44.84 179 LYS A C 1
ATOM 1430 O O . LYS A 1 179 ? -16.804 -9.531 88.369 1.00 44.84 179 LYS A O 1
ATOM 1435 N N . GLU A 1 180 ? -15.373 -8.407 89.703 1.00 48.16 180 GLU A N 1
ATOM 1436 C CA . GLU A 1 180 ? -14.166 -8.564 88.884 1.00 48.16 180 GLU A CA 1
ATOM 1437 C C . GLU A 1 180 ? -13.729 -10.044 88.841 1.00 48.16 180 GLU A C 1
ATOM 1439 O O . GLU A 1 180 ? -13.760 -10.718 89.876 1.00 48.16 180 GLU A O 1
ATOM 1444 N N . PRO A 1 181 ? -13.301 -10.583 87.685 1.00 54.62 181 PRO A N 1
ATOM 1445 C CA . PRO A 1 181 ? -12.685 -11.901 87.632 1.00 54.62 181 PRO A CA 1
ATOM 1446 C C . PRO A 1 181 ? -11.224 -11.838 88.096 1.00 54.62 181 PRO A C 1
ATOM 1448 O O . PRO A 1 181 ? -10.364 -11.222 87.465 1.00 54.62 181 PRO A O 1
ATOM 1451 N N . GLU A 1 182 ? -10.960 -12.518 89.210 1.00 47.50 182 GLU A N 1
ATOM 1452 C CA . GLU A 1 182 ? -9.637 -12.746 89.779 1.00 47.50 182 GLU A CA 1
ATOM 1453 C C . GLU A 1 182 ? -8.811 -13.694 88.887 1.00 47.50 182 GLU A C 1
ATOM 1455 O O . GLU A 1 182 ? -9.277 -14.723 88.395 1.00 47.50 182 GLU A O 1
ATOM 1460 N N . ASN A 1 183 ? -7.567 -13.287 88.664 1.00 43.19 183 ASN A N 1
ATOM 1461 C CA . ASN A 1 183 ? -6.571 -13.869 87.776 1.00 43.19 183 ASN A CA 1
ATOM 1462 C C . ASN A 1 183 ? -6.083 -15.231 88.317 1.00 43.19 183 ASN A C 1
ATOM 1464 O O . ASN A 1 183 ? -5.485 -15.282 89.394 1.00 43.19 183 ASN A O 1
ATOM 1468 N N . VAL A 1 184 ? -6.298 -16.329 87.583 1.00 50.66 184 VAL A N 1
ATOM 1469 C CA . VAL A 1 184 ? -5.735 -17.646 87.932 1.00 50.66 184 VAL A CA 1
ATOM 1470 C C . VAL A 1 184 ? -4.466 -17.891 87.115 1.00 50.66 184 VAL A C 1
ATOM 1472 O O . VAL A 1 184 ? -4.485 -17.842 85.887 1.00 50.66 184 VAL A O 1
ATOM 1475 N N . ARG A 1 185 ? -3.383 -18.114 87.867 1.00 40.97 185 ARG A N 1
ATOM 1476 C CA . ARG A 1 185 ? -2.035 -18.540 87.462 1.00 40.97 185 ARG A CA 1
ATOM 1477 C C . ARG A 1 185 ? -1.999 -19.753 86.540 1.00 40.97 185 ARG A C 1
ATOM 1479 O O . ARG A 1 185 ? -2.786 -20.692 86.787 1.00 40.97 185 ARG A O 1
#

Secondary structure (DSSP, 8-state):
-HHHHHHHHHHHTT---HHHHHHHHHHHHHHHHHHHHHHHHHHHHHHHHHHSSS-TTHHHHHHHHHHHHHHHH-S-HHHHHHHHHHHHHHHHHHHHHHHHHHHHHHHHHHHHHHHHHHHHHHHHHHHHHHHHHHHHHHHHHHHHHHHT---HHHHHHTTS-----------PPPP-PPPP-PPP-

pLDDT: mean 78.45, std 15.0, range [38.28, 95.44]